Protein AF-A0A9E3UUK6-F1 (afdb_monomer_lite)

pLDDT: mean 83.79, std 15.44, range [33.12, 98.5]

Radius of gyration: 30.97 Å; chains: 1; bounding box: 78×78×58 Å

Sequence (374 aa):
MAYFLLDAEGRAVGPYSREDLVLFRDRGLLDPHALVAEEDHPAGRPLNEVLNLPARPFSNASPPRLPRESGLPESAPSLPSDSHSTRGLIRHLMLPLEDIGRLHWLDNRRILALAVVGLLPLVLLIYLHGSGDLAGSIWGVALYSSLLWALFFYITFSQPEVRLLPCVLAFVGSAVFSIGLVALARMIVPIEWVAIWITAPSLSTRWAGHLVGVAWVEELAKLFMLYFLWPGRPRPQVMMFYGLMCGLGFGIYEGVTYQSSLNLRISFPEGRATADGAGVYYMLNVLRLTSLPFLHAMWTGIAGYFIGFAAHYPARQRALLLVALVVPSLLHATYNTFSSSAVGVMVALLTVLALNVYLAKGRDFETVLAARRP

Secondary structure (DSSP, 8-state):
--EEEE-TT--EEEEE-HHHHHHHHHTT-S-TT-EEEETTEEEEEEHHHHHHSPPPPPP--PPP-----S---S-PPPPPGGGGSHHHHHHHHH--HHHHHTTGGGT-HHHHHHHHHHHHHHHHHHHHHTT--HHHHHHHHHHHHHHHHHHHHHHHH--TT--HHHHHHHHHHIIIIIHHHHHHHHHHS-THHHHGGGG-SSHHHHHHHHIIIIIHHHHHHHHHHHHTTGGG---HHHHHHHHHHHHHHHHHHHHHHHIIIIIHHHHSGGG---HHHHHHHHHHHHIIIIIHHHHHHHHHHHHHHHHHHHHH-GGGHHHHHHHHHHHHHHHHHHHHHHTTSHHHHHHHHHHHHHHHHHHHHHHHHHHHHHTT--

Foldseek 3Di:
DFKFWQDPVGDTHDRDDLVRLVVCVVVVNDDQQTFMADPVGSPTDRSVVVNPDDDDPDDPPDPPDDPDPPDDDPDDDDDDPCCVDPVSVCCCVVPVVVCVVVVVVVVVPVSVVCCCLPCQLVVLCVVVVVPPDPLSSLLSLLVSLLVVQLVVCCVPQDDPPADPVLLVLLQQVLLPQLVVQLVVCVVPDVLVVLCVQCPPPDLVSNLSSLLPSPQLSNLVSSLVSLVVVLVVLDALSNLLSSLLSNQLNNLSSVLSVCLVPVLLCVLQPVNHDDPSSVVSSVVSSCCRSHPRSNLSSLLSSLLSNLSSVLSVCVVCNVVSNVCSRVVSSSLRSQLSSQVVHVSNVVSSVVSVVVSVVSSVVSVVVVVVVVVPDD

Structure (mmCIF, N/CA/C/O backbone):
data_AF-A0A9E3UUK6-F1
#
_entry.id   AF-A0A9E3UUK6-F1
#
loop_
_atom_site.group_PDB
_atom_site.id
_atom_site.type_symbol
_atom_site.label_atom_id
_atom_site.label_alt_id
_atom_site.label_comp_id
_atom_site.label_asym_id
_atom_site.label_entity_id
_atom_site.label_seq_id
_atom_site.pdbx_PDB_ins_code
_atom_site.Cartn_x
_atom_site.Cartn_y
_atom_site.Cartn_z
_atom_site.occupancy
_atom_site.B_iso_or_equiv
_atom_site.auth_seq_id
_atom_site.auth_comp_id
_atom_site.auth_asym_id
_atom_site.auth_atom_id
_atom_site.pdbx_PDB_model_num
ATOM 1 N N . MET A 1 1 ? -41.341 39.295 1.526 1.00 67.38 1 MET A N 1
ATOM 2 C CA . MET A 1 1 ? -42.448 38.356 1.264 1.00 67.38 1 MET A CA 1
ATOM 3 C C . MET A 1 1 ? -41.874 37.155 0.553 1.00 67.38 1 MET A C 1
ATOM 5 O O . MET A 1 1 ? -41.097 37.359 -0.377 1.00 67.38 1 MET A O 1
ATOM 9 N N . ALA A 1 2 ? -42.197 35.955 1.027 1.00 83.25 2 ALA A N 1
ATOM 10 C CA . ALA A 1 2 ? -41.855 34.716 0.349 1.00 83.25 2 ALA A CA 1
ATOM 11 C C . ALA A 1 2 ? -42.926 34.371 -0.694 1.00 83.25 2 ALA A C 1
ATOM 13 O O . ALA A 1 2 ? -44.125 34.490 -0.431 1.00 83.25 2 ALA A O 1
ATOM 14 N N . TYR A 1 3 ? -42.476 33.939 -1.867 1.00 86.81 3 TYR A N 1
ATOM 15 C CA . TYR A 1 3 ? -43.321 33.453 -2.949 1.00 86.81 3 TYR A CA 1
ATOM 16 C C . TYR A 1 3 ? -43.079 31.961 -3.167 1.00 86.81 3 TYR A C 1
ATOM 18 O O . TYR A 1 3 ? -41.952 31.481 -3.036 1.00 86.81 3 TYR A O 1
ATOM 26 N N . PHE A 1 4 ? -44.121 31.232 -3.545 1.00 90.19 4 PHE A N 1
ATOM 27 C CA . PHE A 1 4 ? -44.052 29.808 -3.848 1.00 90.19 4 PHE A CA 1
ATOM 28 C C . PHE A 1 4 ? -44.624 29.555 -5.237 1.00 90.19 4 PHE A C 1
ATOM 30 O O . PHE A 1 4 ? -45.731 29.989 -5.539 1.00 90.19 4 PHE A O 1
ATOM 37 N N . LEU A 1 5 ? -43.886 28.847 -6.086 1.00 88.69 5 LEU A N 1
ATOM 38 C CA . LEU A 1 5 ? -44.387 28.392 -7.380 1.00 88.69 5 LEU A CA 1
ATOM 39 C C . LEU A 1 5 ? -45.264 27.163 -7.170 1.00 88.69 5 LEU A C 1
ATOM 41 O O . LEU A 1 5 ? -44.861 26.243 -6.465 1.00 88.69 5 LEU A O 1
ATOM 45 N N . LEU A 1 6 ? -46.447 27.141 -7.770 1.00 87.69 6 LEU A N 1
ATOM 46 C CA . LEU A 1 6 ? -47.304 25.965 -7.759 1.00 87.69 6 LEU A CA 1
ATOM 47 C C . LEU A 1 6 ? -46.945 25.086 -8.958 1.00 87.69 6 LEU A C 1
ATOM 49 O O . LEU A 1 6 ? -46.973 25.549 -10.099 1.00 87.69 6 LEU A O 1
ATOM 53 N N . ASP A 1 7 ? -46.585 23.831 -8.697 1.00 83.81 7 ASP A N 1
ATOM 54 C CA . ASP A 1 7 ? -46.387 22.843 -9.758 1.00 83.81 7 ASP A CA 1
ATOM 55 C C . ASP A 1 7 ? -47.723 22.417 -10.402 1.00 83.81 7 ASP A C 1
ATOM 57 O O . ASP A 1 7 ? -48.803 22.870 -10.010 1.00 83.81 7 ASP A O 1
ATOM 61 N N . ALA A 1 8 ? -47.664 21.550 -11.418 1.00 79.00 8 ALA A N 1
ATOM 62 C CA . ALA A 1 8 ? -48.853 21.068 -12.127 1.00 79.00 8 ALA A CA 1
ATOM 63 C C . ALA A 1 8 ? -49.840 20.311 -11.214 1.00 79.00 8 ALA A C 1
ATOM 65 O O . ALA A 1 8 ? -51.028 20.225 -11.524 1.00 79.00 8 ALA A O 1
ATOM 66 N N . GLU A 1 9 ? -49.366 19.801 -10.075 1.00 81.19 9 GLU A N 1
ATOM 67 C CA . GLU A 1 9 ? -50.166 19.134 -9.051 1.00 81.19 9 GLU A CA 1
ATOM 68 C C . GLU A 1 9 ? -50.622 20.091 -7.930 1.00 81.19 9 GLU A C 1
ATOM 70 O O . GLU A 1 9 ? -51.250 19.656 -6.962 1.00 81.19 9 GLU A O 1
ATOM 75 N N . GLY A 1 10 ? -50.337 21.393 -8.051 1.00 76.94 10 GLY A N 1
ATOM 76 C CA . GLY A 1 10 ? -50.723 22.433 -7.099 1.00 76.94 10 GLY A CA 1
ATOM 77 C C . GLY A 1 10 ? -49.857 22.497 -5.838 1.00 76.94 10 GLY A C 1
ATOM 78 O O . GLY A 1 10 ? -50.261 23.115 -4.852 1.00 76.94 10 GLY A O 1
ATOM 79 N N . ARG A 1 11 ? -48.680 21.861 -5.827 1.00 84.00 11 ARG A N 1
ATOM 80 C CA . ARG A 1 11 ? -47.763 21.870 -4.679 1.00 84.00 11 ARG A CA 1
ATOM 81 C C . ARG A 1 11 ? -46.870 23.103 -4.713 1.00 84.00 11 ARG A C 1
ATOM 83 O O . ARG A 1 11 ? -46.310 23.453 -5.746 1.00 84.00 11 ARG A O 1
ATOM 90 N N . ALA A 1 12 ? -46.707 23.727 -3.550 1.00 85.44 12 ALA A N 1
ATOM 91 C CA . ALA A 1 12 ? -45.874 24.906 -3.358 1.00 85.44 12 ALA A CA 1
ATOM 92 C C . ALA A 1 12 ? -44.378 24.547 -3.324 1.00 85.44 12 ALA A C 1
ATOM 94 O O . ALA A 1 12 ? -43.912 23.844 -2.428 1.00 85.44 12 ALA A O 1
ATOM 95 N N . VAL A 1 13 ? -43.624 25.076 -4.283 1.00 84.94 13 VAL A N 1
ATOM 96 C CA . VAL A 1 13 ? -42.168 24.972 -4.400 1.00 84.94 13 VAL A CA 1
ATOM 97 C C . VAL A 1 13 ? -41.570 26.340 -4.074 1.00 84.94 13 VAL A C 1
ATOM 99 O O . VAL A 1 13 ? -41.911 27.338 -4.705 1.00 84.94 13 VAL A O 1
ATOM 102 N N . GLY A 1 14 ? -40.716 26.409 -3.054 1.00 86.44 14 GLY A N 1
ATOM 103 C CA . GLY A 1 14 ? -40.158 27.660 -2.530 1.00 86.44 14 GLY A CA 1
ATOM 104 C C . GLY A 1 14 ? -39.649 27.502 -1.090 1.00 86.44 14 GLY A C 1
ATOM 105 O O . GLY A 1 14 ? -39.522 26.366 -0.622 1.00 86.44 14 GLY A O 1
ATOM 106 N N . PRO A 1 15 ? -39.366 28.604 -0.369 1.00 87.25 15 PRO A N 1
ATOM 107 C CA . PRO A 1 15 ? -39.698 29.994 -0.703 1.00 87.25 15 PRO A CA 1
ATOM 108 C C . PRO A 1 15 ? -38.699 30.669 -1.659 1.00 87.25 15 PRO A C 1
ATOM 110 O O . PRO A 1 15 ? -37.495 30.442 -1.570 1.00 87.25 15 PRO A O 1
ATOM 113 N N . TYR A 1 16 ? -39.199 31.554 -2.519 1.00 87.50 16 TYR A N 1
ATOM 114 C CA . TYR A 1 16 ? -38.419 32.413 -3.415 1.00 87.50 16 TYR A CA 1
ATOM 115 C C . TYR A 1 16 ? -38.641 33.891 -3.094 1.00 87.50 16 TYR A C 1
ATOM 117 O O . TYR A 1 16 ? -39.724 34.287 -2.651 1.00 87.50 16 TYR A O 1
ATOM 125 N N . SER A 1 17 ? -37.627 34.722 -3.337 1.00 87.69 17 SER A N 1
ATOM 126 C CA . SER A 1 17 ? -37.791 36.179 -3.345 1.00 87.69 17 SER A CA 1
ATOM 127 C C . SER A 1 17 ? -38.410 36.657 -4.666 1.00 87.69 17 SER A C 1
ATOM 129 O O . SER A 1 17 ? -38.461 35.919 -5.654 1.00 87.69 17 SER A O 1
ATOM 131 N N . ARG A 1 18 ? -38.885 37.910 -4.713 1.00 83.94 18 ARG A N 1
ATOM 132 C CA . ARG A 1 18 ? -39.395 38.488 -5.968 1.00 83.94 18 ARG A CA 1
ATOM 133 C C . ARG A 1 18 ? -38.271 38.596 -7.000 1.00 83.94 18 ARG A C 1
ATOM 135 O O . ARG A 1 18 ? -38.509 38.385 -8.185 1.00 83.94 18 ARG A O 1
ATOM 142 N N . GLU A 1 19 ? -37.062 38.907 -6.543 1.00 84.06 19 GLU A N 1
ATOM 143 C CA . GLU A 1 19 ? -35.856 39.010 -7.359 1.00 84.06 19 GLU A CA 1
ATOM 144 C C . GLU A 1 19 ? -35.502 37.667 -8.011 1.00 84.06 19 GLU A C 1
ATOM 146 O O . GLU A 1 19 ? -35.214 37.631 -9.208 1.00 84.06 19 GLU A O 1
ATOM 151 N N . ASP A 1 20 ? -35.611 36.561 -7.266 1.00 86.75 20 ASP A N 1
ATOM 152 C CA . ASP A 1 20 ? -35.395 35.210 -7.803 1.00 86.75 20 ASP A CA 1
ATOM 153 C C . ASP A 1 20 ? -36.404 34.883 -8.912 1.00 86.75 20 ASP A C 1
ATOM 155 O O . ASP A 1 20 ? -36.031 34.381 -9.972 1.00 86.75 20 ASP A O 1
ATOM 159 N N . LEU A 1 21 ? -37.681 35.225 -8.709 1.00 87.56 21 LEU A N 1
ATOM 160 C CA . LEU A 1 21 ? -38.736 34.997 -9.700 1.00 87.56 21 LEU A CA 1
ATOM 161 C C . LEU A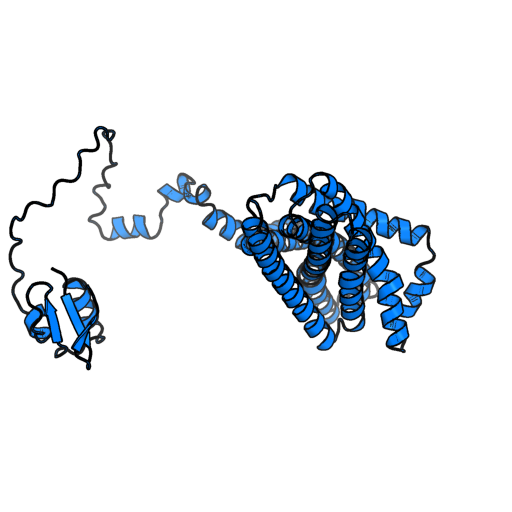 1 21 ? -38.527 35.803 -10.992 1.00 87.56 21 LEU A C 1
ATOM 163 O O . LEU A 1 21 ? -38.750 35.276 -12.085 1.00 87.56 21 LEU A O 1
ATOM 167 N N . VAL A 1 22 ? -38.069 37.058 -10.889 1.00 85.19 22 VAL A N 1
ATOM 168 C CA . VAL A 1 22 ? -37.686 37.870 -12.060 1.00 85.19 22 VAL A CA 1
ATOM 169 C C . VAL A 1 22 ? -36.513 37.221 -12.790 1.00 85.19 22 VAL A C 1
ATOM 171 O O . VAL A 1 22 ? -36.578 37.035 -14.004 1.00 85.19 22 VAL A O 1
ATOM 174 N N . LEU A 1 23 ? -35.476 36.812 -12.055 1.00 83.94 23 LEU A N 1
ATOM 175 C CA . LEU A 1 23 ? -34.291 36.175 -12.625 1.00 83.94 23 LEU A CA 1
ATOM 176 C C . LEU A 1 23 ? -34.634 34.872 -13.361 1.00 83.94 23 LEU A C 1
ATOM 178 O O . LEU A 1 23 ? -34.109 34.620 -14.447 1.00 83.94 23 LEU A O 1
ATOM 182 N N . PHE A 1 24 ? -35.508 34.039 -12.793 1.00 87.81 24 PHE A N 1
ATOM 183 C CA . PHE A 1 24 ? -35.924 32.786 -13.420 1.00 87.81 24 PHE A CA 1
ATOM 184 C C . PHE A 1 24 ? -36.771 33.016 -14.674 1.00 87.81 24 PHE A C 1
ATOM 186 O O . PHE A 1 24 ? -36.545 32.343 -15.683 1.00 87.81 24 PHE A O 1
ATOM 193 N N . ARG A 1 25 ? -37.683 33.997 -14.659 1.00 87.12 25 ARG A N 1
ATOM 194 C CA . ARG A 1 25 ? -38.443 34.401 -15.852 1.00 87.12 25 ARG A CA 1
ATOM 195 C C . ARG A 1 25 ? -37.517 34.909 -16.957 1.00 87.12 25 ARG A C 1
ATOM 197 O O . ARG A 1 25 ? -37.631 34.467 -18.095 1.00 87.12 25 ARG A O 1
ATOM 204 N N . ASP A 1 26 ? -36.587 35.802 -16.629 1.00 84.62 26 ASP A N 1
ATOM 205 C CA . ASP A 1 26 ? -35.695 36.429 -17.614 1.00 84.62 26 ASP A CA 1
ATOM 206 C C . ASP A 1 26 ? -34.725 35.415 -18.246 1.00 84.62 26 ASP A C 1
ATOM 208 O O . ASP A 1 26 ? -34.268 35.598 -19.373 1.00 84.62 26 ASP A O 1
ATOM 212 N N . ARG A 1 27 ? -34.452 34.303 -17.550 1.00 85.94 27 ARG A N 1
ATOM 213 C CA . ARG A 1 27 ? -33.699 33.150 -18.073 1.00 85.94 27 ARG A CA 1
ATOM 214 C C . ARG A 1 27 ? -34.559 32.117 -18.810 1.00 85.94 27 ARG A C 1
ATOM 216 O O . ARG A 1 27 ? -34.026 31.089 -19.219 1.00 85.94 27 ARG A O 1
ATOM 223 N N . GLY A 1 28 ? -35.860 32.364 -18.971 1.00 85.19 28 GLY A N 1
ATOM 224 C CA . GLY A 1 28 ? -36.794 31.454 -19.640 1.00 85.19 28 GLY A CA 1
ATOM 225 C C . GLY A 1 28 ? -37.058 30.153 -18.877 1.00 85.19 28 GLY A C 1
ATOM 226 O O . GLY A 1 28 ? -37.458 29.166 -19.484 1.00 85.19 28 GLY A O 1
ATOM 227 N N . LEU A 1 29 ? -36.800 30.130 -17.564 1.00 84.62 29 LEU A N 1
ATOM 228 C CA . LEU A 1 29 ? -36.958 28.940 -16.719 1.00 84.62 29 LEU A CA 1
ATOM 229 C C . LEU A 1 29 ? -38.375 28.790 -16.153 1.00 84.62 29 LEU A C 1
ATOM 231 O O . LEU A 1 29 ? -38.719 27.716 -15.667 1.00 84.62 29 LEU A O 1
ATOM 235 N N . LEU A 1 30 ? -39.183 29.852 -16.199 1.00 87.00 30 LEU A N 1
ATOM 236 C CA . LEU A 1 30 ? -40.570 29.852 -15.739 1.00 87.00 30 LEU A CA 1
ATOM 237 C C . LEU A 1 30 ? -41.502 30.309 -16.854 1.00 87.00 30 LEU A C 1
ATOM 239 O O . LEU A 1 30 ? -41.224 31.294 -17.540 1.00 87.00 30 LEU A O 1
ATOM 243 N N . ASP A 1 31 ? -42.633 29.617 -16.977 1.00 83.75 31 ASP A N 1
ATOM 244 C CA . ASP A 1 31 ? -43.753 30.062 -17.799 1.00 83.75 31 ASP A CA 1
ATOM 245 C C . ASP A 1 31 ? -44.314 31.377 -17.212 1.00 83.75 31 ASP A C 1
ATOM 247 O O . ASP A 1 31 ? -44.605 31.429 -16.012 1.00 83.75 31 ASP A O 1
ATOM 251 N N . PRO A 1 32 ? -44.487 32.449 -18.009 1.00 80.44 32 PRO A N 1
ATOM 252 C CA . PRO A 1 32 ? -45.138 33.685 -17.568 1.00 80.44 32 PRO A CA 1
ATOM 253 C C . PRO A 1 32 ? -46.533 33.491 -16.948 1.00 80.44 32 PRO A C 1
ATOM 255 O O . PRO A 1 32 ? -46.986 34.356 -16.193 1.00 80.44 32 PRO A O 1
ATOM 258 N N . HIS A 1 33 ? -47.199 32.376 -17.260 1.00 84.44 33 HIS A N 1
ATOM 259 C CA . HIS A 1 33 ? -48.507 31.991 -16.737 1.00 84.44 33 HIS A CA 1
ATOM 260 C C . HIS A 1 33 ? -48.442 31.022 -15.548 1.00 84.44 33 HIS A C 1
ATOM 262 O O . HIS A 1 33 ? -49.491 30.649 -15.023 1.00 84.44 33 HIS A O 1
ATOM 268 N N . ALA A 1 34 ? -47.244 30.630 -15.097 1.00 85.31 34 ALA A N 1
ATOM 269 C CA . ALA A 1 34 ? -47.084 29.790 -13.915 1.00 85.31 34 ALA A CA 1
ATOM 270 C C . ALA A 1 34 ? -47.729 30.452 -12.690 1.00 85.31 34 ALA A C 1
ATOM 272 O O . ALA A 1 34 ? -47.602 31.662 -12.485 1.00 85.31 34 ALA A O 1
ATOM 273 N N . LEU A 1 35 ? -48.425 29.659 -11.876 1.00 89.12 35 LEU A N 1
ATOM 274 C CA . LEU A 1 35 ? -49.103 30.166 -10.691 1.00 89.12 35 LEU A CA 1
ATOM 275 C C . LEU A 1 35 ? -48.110 30.328 -9.539 1.00 89.12 35 LEU A C 1
ATOM 277 O O . LEU A 1 35 ? -47.352 29.419 -9.209 1.00 89.12 35 LEU A O 1
ATOM 281 N N . VAL A 1 36 ? -48.149 31.493 -8.908 1.00 87.38 36 VAL A N 1
ATOM 282 C CA . VAL A 1 36 ? -47.349 31.869 -7.750 1.00 87.38 36 VAL A CA 1
ATOM 283 C C . VAL A 1 36 ? -48.293 32.154 -6.590 1.00 87.38 36 VAL A C 1
ATOM 285 O O . VAL A 1 36 ? -49.201 32.977 -6.705 1.00 87.38 36 VAL A O 1
ATOM 288 N N . ALA A 1 37 ? -48.082 31.476 -5.472 1.00 87.12 37 ALA A N 1
ATOM 289 C CA . ALA A 1 37 ? -48.741 31.745 -4.206 1.00 87.12 37 ALA A CA 1
ATOM 290 C C . ALA A 1 37 ? -47.865 32.663 -3.340 1.00 87.12 37 ALA A C 1
ATOM 292 O O . ALA A 1 37 ? -46.651 32.473 -3.241 1.00 87.12 37 ALA A O 1
ATOM 293 N N . GLU A 1 38 ? -48.486 33.648 -2.698 1.00 84.69 38 GLU A N 1
ATOM 294 C CA . GLU A 1 38 ? -47.847 34.456 -1.658 1.00 84.69 38 GLU A CA 1
ATOM 295 C C . GLU A 1 38 ? -48.088 33.798 -0.297 1.00 84.69 38 GLU A C 1
ATOM 297 O O . GLU A 1 38 ? -49.144 33.206 -0.072 1.00 84.69 38 GLU A O 1
ATOM 302 N N . GLU A 1 39 ? -47.130 33.926 0.622 1.00 76.00 39 GLU A N 1
ATOM 303 C CA . GLU A 1 39 ? -47.221 33.368 1.982 1.00 76.00 39 GLU A CA 1
ATOM 304 C C . GLU A 1 39 ? -48.523 33.765 2.713 1.00 76.00 39 GLU A C 1
ATOM 306 O O . GLU A 1 39 ? -49.134 32.935 3.383 1.00 76.00 39 GLU A O 1
ATOM 311 N N . ASP A 1 40 ? -49.006 34.993 2.491 1.00 70.50 40 ASP A N 1
ATOM 312 C CA . ASP A 1 40 ? -50.240 35.522 3.092 1.00 70.50 40 ASP A CA 1
ATOM 313 C C . ASP A 1 40 ? -51.503 35.283 2.236 1.00 70.50 40 ASP A C 1
ATOM 315 O O . ASP A 1 40 ? -52.621 35.559 2.678 1.00 70.50 40 ASP A O 1
ATOM 319 N N . HIS A 1 41 ? -51.359 34.804 0.995 1.00 69.31 41 HIS A N 1
ATOM 320 C CA . HIS A 1 41 ? -52.470 34.620 0.058 1.00 69.31 41 HIS A CA 1
ATOM 321 C C . HIS A 1 41 ? -52.229 33.387 -0.842 1.00 69.31 41 HIS A C 1
ATOM 323 O O . HIS A 1 41 ? -51.771 33.517 -1.979 1.00 69.31 41 HIS A O 1
ATOM 329 N N . PRO A 1 42 ? -52.576 32.170 -0.374 1.00 69.38 42 PRO A N 1
ATOM 330 C CA . PRO A 1 42 ? -52.221 30.911 -1.042 1.00 69.38 42 PRO A CA 1
ATOM 331 C C . PRO A 1 42 ? -53.007 30.627 -2.334 1.00 69.38 42 PRO A C 1
ATOM 333 O O . PRO A 1 42 ? -52.734 29.649 -3.028 1.00 69.38 42 PRO A O 1
ATOM 336 N N . ALA A 1 43 ? -53.990 31.467 -2.674 1.00 70.38 43 ALA A N 1
ATOM 337 C CA . ALA A 1 43 ? -54.668 31.413 -3.964 1.00 70.38 43 ALA A CA 1
ATOM 338 C C . ALA A 1 43 ? -53.697 31.883 -5.061 1.00 70.38 43 ALA A C 1
ATOM 340 O O . ALA A 1 43 ? -53.448 33.081 -5.191 1.00 70.38 43 ALA A O 1
ATOM 341 N N . GLY A 1 44 ? -53.126 30.928 -5.800 1.00 78.06 44 GLY A N 1
ATOM 342 C CA . GLY A 1 44 ? -52.102 31.180 -6.811 1.00 78.06 44 GLY A CA 1
ATOM 343 C C . GLY A 1 44 ? -52.537 32.204 -7.860 1.00 78.06 44 GLY A C 1
ATOM 344 O O . GLY A 1 44 ? -53.648 32.137 -8.387 1.00 78.06 44 GLY A O 1
ATOM 345 N N . ARG A 1 45 ? -51.647 33.146 -8.169 1.00 85.88 45 ARG A N 1
ATOM 346 C CA . ARG A 1 45 ? -51.815 34.153 -9.222 1.00 85.88 45 ARG A CA 1
ATOM 347 C C . ARG A 1 45 ? -50.777 33.947 -10.319 1.00 85.88 45 ARG A C 1
ATOM 349 O O . ARG A 1 45 ? -49.674 33.509 -10.005 1.00 85.88 45 ARG A O 1
ATOM 356 N N . PRO A 1 46 ? -51.074 34.274 -11.582 1.00 87.19 46 PRO A N 1
ATOM 357 C CA . PRO A 1 46 ? -50.080 34.208 -12.645 1.00 87.19 46 PRO A CA 1
ATOM 358 C C . PRO A 1 46 ? -48.826 35.032 -12.312 1.00 87.19 46 PRO A C 1
ATOM 360 O O . PRO A 1 46 ? -48.912 36.161 -11.822 1.00 87.19 46 PRO A O 1
ATOM 363 N N . LEU A 1 47 ? -47.652 34.471 -12.601 1.00 84.31 47 LEU A N 1
ATOM 364 C CA . LEU A 1 47 ? -46.346 35.071 -12.325 1.00 84.31 47 LEU A CA 1
ATOM 365 C C . LEU A 1 47 ? -46.227 36.490 -12.901 1.00 84.31 47 LEU A C 1
ATOM 367 O O . LEU A 1 47 ? -45.681 37.380 -12.249 1.00 84.31 47 LEU A O 1
ATOM 371 N N . ASN A 1 48 ? -46.755 36.733 -14.103 1.00 84.00 48 ASN A N 1
ATOM 372 C CA . ASN A 1 48 ? -46.727 38.060 -14.719 1.00 84.00 48 ASN A CA 1
ATOM 373 C C . ASN A 1 48 ? -47.503 39.120 -13.912 1.00 84.00 48 ASN A C 1
ATOM 375 O O . ASN A 1 48 ? -47.049 40.259 -13.827 1.00 84.00 48 ASN A O 1
ATOM 379 N N . GLU A 1 49 ? -48.621 38.767 -13.281 1.00 83.56 49 GLU A N 1
ATOM 380 C CA . GLU A 1 49 ? -49.399 39.679 -12.444 1.00 83.56 49 GLU A CA 1
ATOM 381 C C . GLU A 1 49 ? -48.629 40.021 -11.172 1.00 83.56 49 GLU A C 1
ATOM 383 O O . GLU A 1 49 ? -48.487 41.196 -10.839 1.00 83.56 49 GLU A O 1
ATOM 388 N N . VAL A 1 50 ? -48.044 39.015 -10.515 1.00 81.12 50 VAL A N 1
ATOM 389 C CA . VAL A 1 50 ? -47.225 39.204 -9.307 1.00 81.12 50 VAL A CA 1
ATOM 390 C C . VAL A 1 50 ? -46.016 40.097 -9.595 1.00 81.12 50 VAL A C 1
ATOM 392 O O . VAL A 1 50 ? -45.692 41.004 -8.825 1.00 81.12 50 VAL A O 1
ATOM 395 N N . LEU A 1 51 ? -45.365 39.902 -10.743 1.00 81.38 51 LEU A N 1
ATOM 396 C CA . LEU A 1 51 ? -44.208 40.701 -11.136 1.00 81.38 51 LEU A CA 1
ATOM 397 C C . LEU A 1 51 ? -44.567 42.113 -11.616 1.00 81.38 51 LEU A C 1
ATOM 399 O O . LEU A 1 51 ? -43.708 42.989 -11.521 1.00 81.38 51 LEU A O 1
ATOM 403 N N . ASN A 1 52 ? -45.802 42.365 -12.054 1.00 78.38 52 ASN A N 1
ATOM 404 C CA . ASN A 1 52 ? -46.254 43.681 -12.519 1.00 78.38 52 ASN A CA 1
ATOM 405 C C . ASN A 1 52 ? -46.890 44.548 -11.418 1.00 78.38 52 ASN A C 1
ATOM 407 O O . ASN A 1 52 ? -47.131 45.735 -11.642 1.00 78.38 52 ASN A O 1
ATOM 411 N N . LEU A 1 53 ? -47.139 44.006 -10.221 1.00 70.69 53 LEU A N 1
ATOM 412 C CA . LEU A 1 53 ? -47.654 44.797 -9.103 1.00 70.69 53 LEU A CA 1
ATOM 413 C C . LEU A 1 53 ? -46.589 45.786 -8.580 1.00 70.69 53 LEU A C 1
ATOM 415 O O . LEU A 1 53 ? -45.423 45.410 -8.400 1.00 70.69 53 LEU A O 1
ATOM 419 N N . PRO A 1 54 ? -46.946 47.053 -8.298 1.00 61.19 54 PRO A N 1
ATOM 420 C CA . PRO A 1 54 ? -46.020 47.992 -7.674 1.00 61.19 54 PRO A CA 1
ATOM 421 C C . PRO A 1 54 ? -45.573 47.435 -6.318 1.00 61.19 54 PRO A C 1
ATOM 423 O O . PRO A 1 54 ? -46.393 46.936 -5.545 1.00 61.19 54 PRO A O 1
ATOM 426 N N . ALA A 1 55 ? -44.266 47.488 -6.040 1.00 54.78 55 ALA A N 1
ATOM 427 C CA . ALA A 1 55 ? -43.727 47.040 -4.759 1.00 54.78 55 ALA A CA 1
ATOM 428 C C . ALA A 1 55 ? -44.447 47.791 -3.631 1.00 54.78 55 ALA A C 1
ATOM 430 O O . ALA A 1 55 ? -44.381 49.020 -3.561 1.00 54.78 55 ALA A O 1
ATOM 431 N N . ARG A 1 56 ? -45.182 47.070 -2.777 1.00 51.59 56 ARG A N 1
ATOM 432 C CA . ARG A 1 56 ? -45.830 47.699 -1.625 1.00 51.59 56 ARG A CA 1
ATOM 433 C C . ARG A 1 56 ? -44.737 48.256 -0.706 1.00 51.59 56 ARG A C 1
ATOM 435 O O . ARG A 1 56 ? -43.776 47.534 -0.430 1.00 51.59 56 ARG A O 1
ATOM 442 N N . PRO A 1 57 ? -44.855 49.507 -0.227 1.00 41.44 57 PRO A N 1
ATOM 443 C CA . PRO A 1 57 ? -43.938 50.022 0.777 1.00 41.44 57 PRO A CA 1
ATOM 444 C C . PRO A 1 57 ? -44.015 49.121 2.013 1.00 41.44 57 PRO A C 1
ATOM 446 O O . PRO A 1 57 ? -45.106 48.748 2.450 1.00 41.44 57 PRO A O 1
ATOM 449 N N . PHE A 1 58 ? -42.852 48.732 2.533 1.00 39.53 58 PHE A N 1
ATOM 450 C CA . PHE A 1 58 ? -42.734 47.888 3.716 1.00 39.53 58 PHE A CA 1
ATOM 451 C C . PHE A 1 58 ? -43.582 48.458 4.863 1.00 39.53 58 PHE A C 1
ATOM 453 O O . PHE A 1 58 ? -43.382 49.591 5.299 1.00 39.53 58 PHE A O 1
ATOM 460 N N . SER A 1 59 ? -44.534 47.663 5.354 1.00 39.94 59 SER A N 1
ATOM 461 C CA . SER A 1 59 ? -45.185 47.911 6.638 1.00 39.94 59 SER A CA 1
ATOM 462 C C . SER A 1 59 ? -44.123 47.815 7.733 1.00 39.94 59 SER A C 1
ATOM 464 O O . SER A 1 59 ? -43.394 46.824 7.799 1.00 39.94 59 SER A O 1
ATOM 466 N N . ASN A 1 60 ? -44.037 48.844 8.579 1.00 40.22 60 ASN A N 1
ATOM 467 C CA . ASN A 1 60 ? -43.161 48.933 9.750 1.00 40.22 60 ASN A CA 1
ATOM 468 C C . ASN A 1 60 ? -43.587 47.943 10.855 1.00 40.22 60 ASN A C 1
ATOM 470 O O . ASN A 1 60 ? -43.873 48.336 11.987 1.00 40.22 60 ASN A O 1
ATOM 474 N N . ALA A 1 61 ? -43.629 46.648 10.552 1.00 39.47 61 ALA A N 1
ATOM 475 C CA . ALA A 1 61 ? -43.628 45.619 11.576 1.00 39.47 61 ALA A CA 1
ATOM 476 C C . ALA A 1 61 ? -42.209 45.556 12.153 1.00 39.47 61 ALA A C 1
ATOM 478 O O . ALA A 1 61 ? -41.258 45.160 11.481 1.00 39.47 61 ALA A O 1
ATOM 479 N N . SER A 1 62 ? -42.057 46.022 13.393 1.00 38.66 62 SER A N 1
ATOM 480 C CA . SER A 1 62 ? -40.790 45.917 14.115 1.00 38.66 62 SER A CA 1
ATOM 481 C C . SER A 1 62 ? -40.382 44.439 14.207 1.00 38.66 62 SER A C 1
ATOM 483 O O . SER A 1 62 ? -41.231 43.616 14.559 1.00 38.66 62 SER A O 1
ATOM 485 N N . PRO A 1 63 ? -39.120 44.073 13.919 1.00 38.44 63 PRO A N 1
ATOM 486 C CA . PRO A 1 63 ? -38.673 42.694 14.054 1.00 38.44 63 PRO A CA 1
ATOM 487 C C . PRO A 1 63 ? -38.780 42.236 15.520 1.00 38.44 63 PRO A C 1
ATOM 489 O O . PRO A 1 63 ? -38.654 43.062 16.435 1.00 38.44 63 PRO A O 1
ATOM 492 N N . PRO A 1 64 ? -39.001 40.933 15.776 1.00 38.72 64 PRO A N 1
ATOM 493 C CA . PRO A 1 64 ? -38.977 40.396 17.130 1.00 38.72 64 PRO A CA 1
ATOM 494 C C . PRO A 1 64 ? -37.635 40.742 17.788 1.00 38.72 64 PRO A C 1
ATOM 496 O O . PRO A 1 64 ? -36.568 40.495 17.224 1.00 38.72 64 PRO A O 1
ATOM 499 N N . ARG A 1 65 ? -37.684 41.361 18.975 1.00 35.44 65 ARG A N 1
ATOM 500 C CA . ARG A 1 65 ? -36.482 41.702 19.746 1.00 35.44 65 ARG A CA 1
ATOM 501 C C . ARG A 1 65 ? -35.750 40.413 20.111 1.00 35.44 65 ARG A C 1
ATOM 503 O O . ARG A 1 65 ? -36.244 39.636 20.924 1.00 35.44 65 ARG A O 1
ATOM 510 N N . LEU A 1 66 ? -34.567 40.218 19.536 1.00 37.28 66 LEU A N 1
ATOM 511 C CA . LEU A 1 66 ? -33.619 39.209 19.998 1.00 37.28 66 LEU A CA 1
ATOM 512 C C . LEU A 1 66 ? -33.215 39.507 21.456 1.00 37.28 66 LEU A C 1
ATOM 514 O O . LEU A 1 66 ? -33.159 40.684 21.842 1.00 37.28 66 LEU A O 1
ATOM 518 N N . PRO A 1 67 ? -32.930 38.480 22.278 1.00 34.84 67 PRO A N 1
ATOM 519 C CA . PRO A 1 67 ? -32.362 38.679 23.604 1.00 34.84 67 PRO A CA 1
ATOM 520 C C . PRO A 1 67 ? -31.085 39.514 23.493 1.00 34.84 67 PRO A C 1
ATOM 522 O O . PRO A 1 67 ? -30.221 39.239 22.665 1.00 34.84 67 PRO A O 1
ATOM 525 N N . ARG A 1 68 ? -30.987 40.563 24.312 1.00 33.12 68 ARG A N 1
ATOM 526 C CA . ARG A 1 68 ? -29.805 41.424 24.411 1.00 33.12 68 ARG A CA 1
ATOM 527 C C . ARG A 1 68 ? -28.611 40.562 24.840 1.00 33.12 68 ARG A C 1
ATOM 529 O O . ARG A 1 68 ? -28.490 40.245 26.019 1.00 33.12 68 ARG A O 1
ATOM 536 N N . GLU A 1 69 ? -27.728 40.210 23.910 1.00 36.38 69 GLU A N 1
ATOM 537 C CA . GLU A 1 69 ? -26.365 39.820 24.265 1.00 36.38 69 GLU A CA 1
ATOM 538 C C . GLU A 1 69 ? -25.656 41.068 24.796 1.00 36.38 69 GLU A C 1
ATOM 540 O O . GLU A 1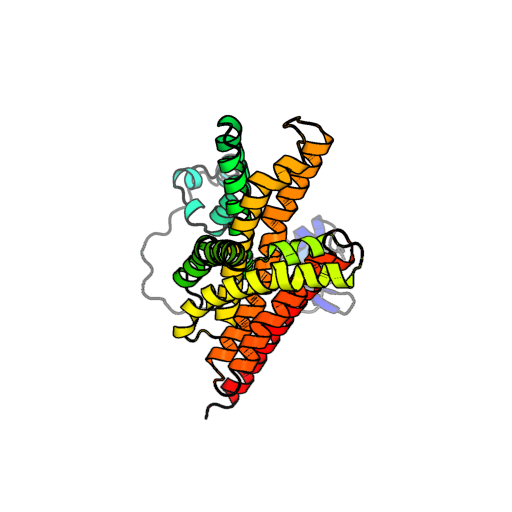 69 ? -25.352 42.021 24.077 1.00 36.38 69 GLU A O 1
ATOM 545 N N . SER A 1 70 ? -25.474 41.109 26.112 1.00 42.38 70 SER A N 1
ATOM 546 C CA . SER A 1 70 ? -24.623 42.084 26.774 1.00 42.38 70 SER A CA 1
ATOM 547 C C . SER A 1 70 ? -23.166 41.783 26.426 1.00 42.38 70 SER A C 1
ATOM 549 O O . SER A 1 70 ? -22.571 40.879 27.007 1.00 42.38 70 SER A O 1
ATOM 551 N N . GLY A 1 71 ? -22.608 42.567 25.505 1.00 48.72 71 GLY A N 1
ATOM 552 C CA . GLY A 1 71 ? -21.170 42.633 25.248 1.00 48.72 71 GLY A CA 1
ATOM 553 C C . GLY A 1 71 ? -20.784 42.221 23.833 1.00 48.72 71 GLY A C 1
ATOM 554 O O . GLY A 1 71 ? -20.375 41.089 23.610 1.00 48.72 71 GLY A O 1
ATOM 555 N N . LEU A 1 72 ? -20.832 43.169 22.895 1.00 34.94 72 LEU A N 1
ATOM 556 C CA . LEU A 1 72 ? -20.040 43.095 21.668 1.00 34.94 72 LEU A CA 1
ATOM 557 C C . LEU A 1 72 ? -19.017 44.240 21.677 1.00 34.94 72 LEU A C 1
ATOM 559 O O . LEU A 1 72 ? -19.388 45.369 22.011 1.00 34.94 72 LEU A O 1
ATOM 563 N N . PRO A 1 73 ? -17.742 43.966 21.351 1.00 41.31 73 PRO A N 1
ATOM 564 C CA . PRO A 1 73 ? -16.708 44.982 21.270 1.00 41.31 73 PRO A CA 1
ATOM 565 C C . PRO A 1 73 ? -16.957 45.906 20.073 1.00 41.31 73 PRO A C 1
ATOM 567 O O . PRO A 1 73 ? -17.300 45.485 18.969 1.00 41.31 73 PRO A O 1
ATOM 570 N N . GLU A 1 74 ? -16.775 47.192 20.327 1.00 46.16 74 GLU A N 1
ATOM 571 C CA . GLU A 1 74 ? -16.869 48.293 19.383 1.00 46.16 74 GLU A CA 1
ATOM 572 C C . GLU A 1 74 ? -15.720 48.205 18.361 1.00 46.16 74 GLU A C 1
ATOM 574 O O . GLU A 1 74 ? -14.607 48.641 18.635 1.00 46.16 74 GLU A O 1
ATOM 579 N N . SER A 1 75 ? -15.945 47.542 17.219 1.00 44.16 75 SER A N 1
ATOM 580 C CA . SER A 1 75 ? -15.242 47.761 15.933 1.00 44.16 75 SER A CA 1
ATOM 581 C C . SER A 1 75 ? -15.608 46.687 14.899 1.00 44.16 75 SER A C 1
ATOM 583 O O . SER A 1 75 ? -14.924 45.679 14.737 1.00 44.16 75 SER A O 1
ATOM 585 N N . ALA A 1 76 ? -16.671 46.923 14.129 1.00 39.12 76 ALA A N 1
ATOM 586 C CA . ALA A 1 76 ? -16.783 46.303 12.811 1.00 39.12 76 ALA A CA 1
ATOM 587 C C . ALA A 1 76 ? -15.956 47.150 11.822 1.00 39.12 76 ALA A C 1
ATOM 589 O O . ALA A 1 76 ? -16.130 48.372 11.807 1.00 39.12 76 ALA A O 1
ATOM 590 N N . PRO A 1 77 ? -15.050 46.567 11.017 1.00 43.28 77 PRO A N 1
ATOM 591 C CA . PRO A 1 77 ? -14.286 47.336 10.043 1.00 43.28 77 PRO A CA 1
ATOM 592 C C . PRO A 1 77 ? -15.227 47.866 8.954 1.00 43.28 77 PRO A C 1
ATOM 594 O O . PRO A 1 77 ? -15.983 47.113 8.339 1.00 43.28 77 PRO A O 1
ATOM 597 N N . SER A 1 78 ? -15.193 49.178 8.734 1.00 50.50 78 SER A N 1
ATOM 598 C CA . SER A 1 78 ? -15.910 49.847 7.653 1.00 50.50 78 SER A CA 1
ATOM 599 C C . SER A 1 78 ? -15.379 49.381 6.295 1.00 50.50 78 SER A C 1
ATOM 601 O O . SER A 1 78 ? -14.172 49.364 6.055 1.00 50.50 78 SER A O 1
ATOM 603 N N . LEU A 1 79 ? -16.285 49.004 5.387 1.00 47.81 79 LEU A N 1
ATOM 604 C CA . LEU A 1 79 ? -15.929 48.725 3.995 1.00 47.81 79 LEU A CA 1
ATOM 605 C C . LEU A 1 79 ? -15.349 50.000 3.345 1.00 47.81 79 LEU A C 1
ATOM 607 O O . LEU A 1 79 ? -15.904 51.082 3.554 1.00 47.81 79 LEU A O 1
ATOM 611 N N . PRO A 1 80 ? -14.263 49.909 2.553 1.00 52.88 80 PRO A N 1
ATOM 612 C CA . PRO A 1 80 ? -13.662 51.074 1.908 1.00 52.88 80 PRO A CA 1
ATOM 613 C C . PRO A 1 80 ? -14.638 51.771 0.945 1.00 52.88 80 PRO A C 1
ATOM 615 O O . PRO A 1 80 ? -15.393 51.118 0.216 1.00 52.88 80 PRO A O 1
ATOM 618 N N . SER A 1 81 ? -14.575 53.107 0.895 1.00 54.94 81 SER A N 1
ATOM 619 C CA . SER A 1 81 ? -15.456 53.989 0.105 1.00 54.94 81 SER A CA 1
ATOM 620 C C . SER A 1 81 ? -15.387 53.794 -1.419 1.00 54.94 81 SER A C 1
ATOM 622 O O . SER A 1 81 ? -16.222 54.331 -2.142 1.00 54.94 81 SER A O 1
ATOM 624 N N . ASP A 1 82 ? -14.425 53.011 -1.915 1.00 50.47 82 ASP A N 1
ATOM 625 C CA . ASP A 1 82 ? -14.203 52.737 -3.344 1.00 50.47 82 ASP A CA 1
ATOM 626 C C . ASP A 1 82 ? -15.034 51.564 -3.899 1.00 50.47 82 ASP A C 1
ATOM 628 O O . ASP A 1 82 ? -14.993 51.269 -5.098 1.00 50.47 82 ASP A O 1
ATOM 632 N N . SER A 1 83 ? -15.829 50.901 -3.055 1.00 50.56 83 SER A N 1
ATOM 633 C CA . SER A 1 83 ? -16.686 49.766 -3.437 1.00 50.56 83 SER A CA 1
ATOM 634 C C . SER A 1 83 ? -17.857 50.131 -4.367 1.00 50.56 83 SER A C 1
ATOM 636 O O . SER A 1 83 ? -18.456 49.244 -4.972 1.00 50.56 83 SER A O 1
ATOM 638 N N . HIS A 1 84 ? -18.147 51.424 -4.556 1.00 53.59 84 HIS A N 1
ATOM 639 C CA . HIS A 1 84 ? -19.174 51.908 -5.489 1.00 53.59 84 HIS A CA 1
ATOM 640 C C . HIS A 1 84 ? -18.701 52.010 -6.951 1.00 53.59 84 HIS A C 1
ATOM 642 O O . HIS A 1 84 ? -19.513 52.221 -7.850 1.00 53.59 84 HIS A O 1
ATOM 648 N N . SER A 1 85 ? -17.401 51.848 -7.215 1.00 59.19 85 SER A N 1
ATOM 649 C CA . SER A 1 85 ? -16.842 51.817 -8.568 1.00 59.19 85 SER A CA 1
ATOM 650 C C . SER A 1 85 ? -16.708 50.373 -9.040 1.00 59.19 85 SER A C 1
ATOM 652 O O . SER A 1 85 ? -16.023 49.572 -8.406 1.00 59.19 85 SER A O 1
ATOM 654 N N . THR A 1 86 ? -17.282 50.028 -10.195 1.00 60.69 86 THR A N 1
ATOM 655 C CA . THR A 1 86 ? -17.136 48.702 -10.828 1.00 60.69 86 THR A CA 1
ATOM 656 C C . THR A 1 86 ? -15.670 48.294 -10.990 1.00 60.69 86 THR A C 1
ATOM 658 O O . THR A 1 86 ? -15.349 47.116 -10.872 1.00 60.69 86 THR A O 1
ATOM 661 N N . ARG A 1 87 ? -14.750 49.252 -11.184 1.00 61.41 87 ARG A N 1
ATOM 662 C CA . ARG A 1 87 ? -13.298 48.990 -11.198 1.00 61.41 87 ARG A CA 1
ATOM 663 C C . ARG A 1 87 ? -12.726 48.667 -9.815 1.00 61.41 87 ARG A C 1
ATOM 665 O O . ARG A 1 87 ? -11.854 47.808 -9.727 1.00 61.41 87 ARG A O 1
ATOM 672 N N . GLY A 1 88 ? -13.201 49.330 -8.760 1.00 61.69 88 GLY A N 1
ATOM 673 C CA . GLY A 1 88 ? -12.825 49.026 -7.373 1.00 61.69 88 GLY A CA 1
ATOM 674 C C . GLY A 1 88 ? -13.309 47.638 -6.957 1.00 61.69 88 GLY A C 1
ATOM 675 O O . GLY A 1 88 ? -12.545 46.848 -6.408 1.00 61.69 88 GLY A O 1
ATOM 676 N N . LEU A 1 89 ? -14.537 47.299 -7.354 1.00 62.69 89 LEU A N 1
ATOM 677 C CA . LEU A 1 89 ? -15.139 45.987 -7.146 1.00 62.69 89 LEU A CA 1
ATOM 678 C C . LEU A 1 89 ? -14.384 44.881 -7.907 1.00 62.69 89 LEU A C 1
ATOM 680 O O . LEU A 1 89 ? -14.030 43.872 -7.310 1.00 62.69 89 LEU A O 1
ATOM 684 N N . ILE A 1 90 ? -14.057 45.087 -9.191 1.00 67.06 90 ILE A N 1
ATOM 685 C CA . ILE A 1 90 ? -13.259 44.138 -9.993 1.00 67.06 90 ILE A CA 1
ATOM 686 C C . ILE A 1 90 ? -11.871 43.930 -9.386 1.00 67.06 90 ILE A C 1
ATOM 688 O O . ILE A 1 90 ? -11.406 42.798 -9.304 1.00 67.06 90 ILE A O 1
ATOM 692 N N . ARG A 1 91 ? -11.204 44.998 -8.933 1.00 63.12 91 ARG A N 1
ATOM 693 C CA . ARG A 1 91 ? -9.883 44.882 -8.307 1.00 63.12 91 ARG A CA 1
ATOM 694 C C . ARG A 1 91 ? -9.952 44.080 -7.008 1.00 63.12 91 ARG A C 1
ATOM 696 O O . ARG A 1 91 ? -9.092 43.239 -6.797 1.00 63.12 91 ARG A O 1
ATOM 703 N N . HIS A 1 92 ? -10.979 44.299 -6.189 1.00 62.41 92 HIS A N 1
ATOM 704 C CA . HIS A 1 92 ? -11.158 43.586 -4.925 1.00 62.41 92 HIS A CA 1
ATOM 705 C C . HIS A 1 92 ? -11.600 42.121 -5.117 1.00 62.41 92 HIS A C 1
ATOM 707 O O . HIS A 1 92 ? -11.102 41.243 -4.423 1.00 62.41 92 HIS A O 1
ATOM 713 N N . LEU A 1 93 ? -12.473 41.833 -6.093 1.00 63.78 93 LEU A N 1
ATOM 714 C CA . LEU A 1 93 ? -12.964 40.475 -6.370 1.00 63.78 93 LEU A CA 1
ATOM 715 C C . LEU A 1 93 ? -12.017 39.619 -7.218 1.00 63.78 93 LEU A C 1
ATOM 717 O O . LEU A 1 93 ? -11.942 38.414 -6.998 1.00 63.78 93 LEU A O 1
ATOM 721 N N . MET A 1 94 ? -11.332 40.192 -8.211 1.00 67.44 94 MET A N 1
ATOM 722 C CA . MET A 1 94 ? -10.493 39.409 -9.130 1.00 67.44 94 MET A CA 1
ATOM 723 C C . MET A 1 94 ? -9.047 39.270 -8.654 1.00 67.44 94 MET A C 1
ATOM 725 O O . MET A 1 94 ? -8.381 38.303 -9.015 1.00 67.44 94 MET A O 1
ATOM 729 N N . LEU A 1 95 ? -8.543 40.225 -7.869 1.00 64.81 95 LEU A N 1
ATOM 730 C CA . LEU A 1 95 ? -7.158 40.246 -7.405 1.00 64.81 95 LEU A CA 1
ATOM 731 C C . LEU A 1 95 ? -7.118 40.675 -5.932 1.00 64.81 95 LEU A C 1
ATOM 733 O O . LEU A 1 95 ? -6.850 41.846 -5.648 1.00 64.81 95 LEU A O 1
ATOM 737 N N . PRO A 1 96 ? -7.341 39.748 -4.982 1.00 65.12 96 PRO A N 1
ATOM 738 C CA . PRO A 1 96 ? -7.288 40.038 -3.553 1.00 65.12 96 PRO A CA 1
ATOM 739 C C . PRO A 1 96 ? -5.824 40.197 -3.098 1.00 65.12 96 PRO A C 1
ATOM 741 O O . PRO A 1 96 ? -5.278 39.400 -2.340 1.00 65.12 96 PRO A O 1
ATOM 744 N N . LEU A 1 97 ? -5.147 41.230 -3.612 1.00 67.75 97 LEU A N 1
ATOM 745 C CA . LEU A 1 97 ? -3.727 41.517 -3.382 1.00 67.75 97 LEU A CA 1
ATOM 746 C C . LEU A 1 97 ? -3.435 41.768 -1.899 1.00 67.75 97 LEU A C 1
ATOM 748 O O . LEU A 1 97 ? -2.344 41.455 -1.428 1.00 67.75 97 LEU A O 1
ATOM 752 N N . GLU A 1 98 ? -4.415 42.297 -1.165 1.00 68.62 98 GLU A N 1
ATOM 753 C CA . GLU A 1 98 ? -4.318 42.524 0.277 1.00 68.62 98 GLU A CA 1
ATOM 754 C C . GLU A 1 98 ? -4.325 41.206 1.061 1.00 68.62 98 GLU A C 1
ATOM 756 O O . GLU A 1 98 ? -3.501 41.035 1.958 1.00 68.62 98 GLU A O 1
ATOM 761 N N . ASP A 1 99 ? -5.166 40.240 0.679 1.00 64.06 99 ASP A N 1
ATOM 762 C CA . ASP A 1 99 ? -5.206 38.914 1.313 1.00 64.06 99 ASP A CA 1
ATOM 763 C C . ASP A 1 99 ? -3.992 38.052 0.941 1.00 64.06 99 ASP A C 1
ATOM 765 O O . ASP A 1 99 ? -3.487 37.290 1.770 1.00 64.06 99 ASP A O 1
ATOM 769 N N . ILE A 1 100 ? -3.483 38.194 -0.289 1.00 67.12 100 ILE A N 1
ATOM 770 C CA . ILE A 1 100 ? -2.247 37.535 -0.737 1.00 67.12 100 ILE A CA 1
ATOM 771 C C . ILE A 1 100 ? -1.043 38.099 0.027 1.00 67.12 100 ILE A C 1
ATOM 773 O O . ILE A 1 100 ? -0.237 37.327 0.547 1.00 67.12 100 ILE A O 1
ATOM 777 N N . GLY A 1 101 ? -0.936 39.429 0.132 1.00 70.62 101 GLY A N 1
ATOM 778 C CA . GLY A 1 101 ? 0.166 40.106 0.821 1.00 70.62 101 GLY A CA 1
ATOM 779 C C . GLY A 1 101 ? 0.182 39.867 2.332 1.00 70.62 101 GLY A C 1
ATOM 780 O O . GLY A 1 101 ? 1.255 39.801 2.927 1.00 70.62 101 GLY A O 1
ATOM 781 N N . ARG A 1 102 ? -0.991 39.682 2.950 1.00 75.25 102 ARG A N 1
ATOM 782 C CA . ARG A 1 102 ? -1.125 39.337 4.376 1.00 75.25 102 ARG A CA 1
ATOM 783 C C . ARG A 1 102 ? -1.036 37.838 4.663 1.00 75.25 102 ARG A C 1
ATOM 785 O O . ARG A 1 102 ? -1.110 37.449 5.822 1.00 75.25 102 ARG A O 1
ATOM 792 N N . LEU A 1 103 ? -0.867 37.006 3.630 1.00 75.06 103 LEU A N 1
ATOM 793 C CA . LEU A 1 103 ? -0.772 35.547 3.734 1.00 75.06 103 LEU A CA 1
ATOM 794 C C . LEU A 1 103 ? -1.975 34.874 4.428 1.00 75.06 103 LEU A C 1
ATOM 796 O O . LEU A 1 103 ? -1.866 33.725 4.846 1.00 75.06 103 LEU A O 1
ATOM 800 N N . HIS A 1 104 ? -3.144 35.525 4.486 1.00 71.81 104 HIS A N 1
ATOM 801 C CA . HIS A 1 104 ? -4.357 34.970 5.117 1.00 71.81 104 HIS A CA 1
ATOM 802 C C . HIS A 1 104 ? -4.809 33.641 4.481 1.00 71.81 104 HIS A C 1
ATOM 804 O O . HIS A 1 104 ? -5.500 32.829 5.091 1.00 71.81 104 HIS A O 1
ATOM 810 N N . TRP A 1 105 ? -4.403 33.379 3.238 1.00 66.50 105 TRP A N 1
ATOM 811 C CA . TRP A 1 105 ? -4.659 32.110 2.557 1.00 66.50 105 TRP A CA 1
ATOM 812 C C . TRP A 1 105 ? -3.930 30.913 3.197 1.00 66.50 105 TRP A C 1
ATOM 814 O O . TRP A 1 105 ? -4.404 29.785 3.048 1.00 66.50 105 TRP A O 1
ATOM 824 N N . LEU A 1 106 ? -2.829 31.131 3.931 1.00 70.12 106 LEU A N 1
ATOM 825 C CA . LEU A 1 106 ? -2.132 30.080 4.686 1.00 70.12 106 LEU A CA 1
ATOM 826 C C . LEU A 1 106 ? -2.973 29.557 5.857 1.00 70.12 106 LEU A C 1
ATOM 828 O O . LEU A 1 106 ? -2.862 28.381 6.209 1.00 70.12 106 LEU A O 1
ATOM 832 N N . ASP A 1 107 ? -3.858 30.388 6.413 1.00 75.50 107 ASP A N 1
ATOM 833 C CA . ASP A 1 107 ? -4.770 29.986 7.490 1.00 75.50 107 ASP A CA 1
ATOM 834 C C . ASP A 1 107 ? -5.851 29.022 6.980 1.00 75.50 107 ASP A C 1
ATOM 836 O O . ASP A 1 107 ? -6.404 28.202 7.725 1.00 75.50 107 ASP A O 1
ATOM 840 N N . ASN A 1 108 ? -6.121 29.052 5.672 1.00 77.38 108 ASN A N 1
ATOM 841 C CA . ASN A 1 108 ? -7.057 28.146 5.041 1.00 77.38 108 ASN A CA 1
ATOM 842 C C . ASN A 1 108 ? -6.393 26.799 4.727 1.00 77.38 108 ASN A C 1
ATOM 844 O O . ASN A 1 108 ? -5.888 26.546 3.630 1.00 77.38 108 ASN A O 1
ATOM 848 N N . ARG A 1 109 ? -6.494 25.876 5.690 1.00 74.44 109 ARG A N 1
ATOM 849 C CA . ARG A 1 109 ? -5.977 24.498 5.592 1.00 74.44 109 ARG A CA 1
ATOM 850 C C . ARG A 1 109 ? -6.400 23.759 4.318 1.00 74.44 109 ARG A C 1
ATOM 852 O O . ARG A 1 109 ? -5.669 22.886 3.864 1.00 74.44 109 ARG A O 1
ATOM 859 N N . ARG A 1 110 ? -7.561 24.086 3.733 1.00 76.06 110 ARG A N 1
ATOM 860 C CA . ARG A 1 110 ? -8.042 23.460 2.488 1.00 76.06 110 ARG A CA 1
ATOM 861 C C . ARG A 1 110 ? -7.273 23.963 1.271 1.00 76.06 110 ARG A C 1
ATOM 863 O O . ARG A 1 110 ? -6.894 23.156 0.431 1.00 76.06 110 ARG A O 1
ATOM 870 N N . ILE A 1 111 ? -7.018 25.269 1.200 1.00 76.62 111 ILE A N 1
ATOM 871 C CA . ILE A 1 111 ? -6.219 25.882 0.130 1.00 76.62 111 ILE A CA 1
ATOM 872 C C . ILE A 1 111 ? -4.772 25.409 0.236 1.00 76.62 111 ILE A C 1
ATOM 874 O O . ILE A 1 111 ? -4.186 25.029 -0.771 1.00 76.62 111 ILE A O 1
ATOM 878 N N . LEU A 1 112 ? -4.226 25.339 1.453 1.00 75.31 112 LEU A N 1
ATOM 879 C CA . LEU A 1 112 ? -2.888 24.801 1.677 1.00 75.31 112 LEU A CA 1
ATOM 880 C C . LEU A 1 112 ? -2.794 23.324 1.268 1.00 75.31 112 LEU A C 1
ATOM 882 O O . LEU A 1 112 ? -1.853 22.946 0.580 1.00 75.31 112 LEU A O 1
ATOM 886 N N . ALA A 1 113 ? -3.780 22.495 1.624 1.00 74.81 113 ALA A N 1
ATOM 887 C CA . ALA A 1 113 ? -3.825 21.100 1.188 1.00 74.81 113 ALA A CA 1
ATOM 888 C C . ALA A 1 113 ? -3.919 20.983 -0.340 1.00 74.81 113 ALA A C 1
ATOM 890 O O . ALA A 1 113 ? -3.188 20.195 -0.929 1.00 74.81 113 ALA A O 1
ATOM 891 N N . LEU A 1 114 ? -4.759 21.794 -0.992 1.00 79.44 114 LEU A N 1
ATOM 892 C CA . LEU A 1 114 ? -4.873 21.830 -2.451 1.00 79.44 114 LEU A CA 1
ATOM 893 C C . LEU A 1 114 ? -3.553 22.258 -3.109 1.00 79.44 114 LEU A C 1
ATOM 895 O O . LEU A 1 114 ? -3.125 21.639 -4.078 1.00 79.44 114 LEU A O 1
ATOM 899 N N . ALA A 1 115 ? -2.890 23.278 -2.562 1.00 79.31 115 ALA A N 1
ATOM 900 C CA . ALA A 1 115 ? -1.600 23.759 -3.037 1.00 79.31 115 ALA A CA 1
ATOM 901 C C . ALA A 1 115 ? -0.509 22.697 -2.858 1.00 79.31 115 ALA A C 1
ATOM 903 O O . ALA A 1 115 ? 0.238 22.432 -3.792 1.00 79.31 115 ALA A O 1
ATOM 904 N N . VAL A 1 116 ? -0.442 22.027 -1.706 1.00 77.62 116 VAL A N 1
ATOM 905 C CA . VAL A 1 116 ? 0.514 20.935 -1.474 1.00 77.62 116 VAL A CA 1
ATOM 906 C C . VAL A 1 116 ? 0.233 19.767 -2.419 1.00 77.62 116 VAL A C 1
ATOM 908 O O . VAL A 1 116 ? 1.142 19.291 -3.085 1.00 77.62 116 VAL A O 1
ATOM 911 N N . VAL A 1 117 ? -1.016 19.325 -2.547 1.00 82.25 117 VAL A N 1
ATOM 912 C CA . VAL A 1 117 ? -1.375 18.201 -3.427 1.00 82.25 117 VAL A CA 1
ATOM 913 C C . VAL A 1 117 ? -1.116 18.533 -4.900 1.00 82.25 117 VAL A C 1
ATOM 915 O O . VAL A 1 117 ? -0.571 17.700 -5.620 1.00 82.25 117 VAL A O 1
ATOM 918 N N . GLY A 1 118 ? -1.487 19.731 -5.351 1.00 80.44 118 GLY A N 1
ATOM 919 C CA . GLY A 1 118 ? -1.420 20.126 -6.759 1.00 80.44 118 GLY A CA 1
ATOM 920 C C . GLY A 1 118 ? -0.063 20.670 -7.213 1.00 80.44 118 GLY A C 1
ATOM 921 O O . GLY A 1 118 ? 0.326 20.437 -8.354 1.00 80.44 118 GLY A O 1
ATOM 922 N N . LEU A 1 119 ? 0.670 21.380 -6.349 1.00 83.31 119 LEU A N 1
ATOM 923 C CA . LEU A 1 119 ? 1.908 22.081 -6.723 1.00 83.31 119 LEU A CA 1
ATOM 924 C C . LEU A 1 119 ? 3.179 21.353 -6.284 1.00 83.31 119 LEU A C 1
ATOM 926 O O . LEU A 1 119 ? 4.227 21.577 -6.888 1.00 83.31 119 LEU A O 1
ATOM 930 N N . LEU A 1 120 ? 3.124 20.463 -5.285 1.00 83.25 120 LEU A N 1
ATOM 931 C CA . LEU A 1 120 ? 4.313 19.726 -4.841 1.00 83.25 120 LEU A CA 1
ATOM 932 C C . LEU A 1 120 ? 4.972 18.907 -5.968 1.00 83.25 120 LEU A C 1
ATOM 934 O O . LEU A 1 120 ? 6.194 18.978 -6.069 1.00 83.25 120 LEU A O 1
ATOM 938 N N . PRO A 1 121 ? 4.245 18.215 -6.873 1.00 83.06 121 PRO A N 1
ATOM 939 C CA . PRO A 1 121 ? 4.872 17.540 -8.013 1.00 83.06 121 PRO A CA 1
ATOM 940 C C . PRO A 1 121 ? 5.635 18.497 -8.924 1.00 83.06 121 PRO A C 1
ATOM 942 O O . PRO A 1 121 ? 6.723 18.170 -9.385 1.00 83.06 121 PRO A O 1
ATOM 945 N N . LEU A 1 122 ? 5.086 19.692 -9.160 1.00 82.62 122 LEU A N 1
ATOM 946 C CA . LEU A 1 122 ? 5.722 20.704 -9.996 1.00 82.62 122 LEU A CA 1
ATOM 947 C C . LEU A 1 122 ? 7.001 21.237 -9.341 1.00 82.62 122 LEU A C 1
ATOM 949 O O . LEU A 1 122 ? 8.025 21.355 -10.006 1.00 82.62 122 LEU A O 1
ATOM 953 N N . VAL A 1 123 ? 6.963 21.496 -8.032 1.00 82.75 123 VAL A N 1
ATOM 954 C CA . VAL A 1 123 ? 8.149 21.882 -7.254 1.00 82.75 123 VAL A CA 1
ATOM 955 C C . VAL A 1 123 ? 9.209 20.780 -7.322 1.00 82.75 123 VAL A C 1
ATOM 957 O O . VAL A 1 123 ? 10.355 21.059 -7.662 1.00 82.75 123 VAL A O 1
ATOM 960 N N . LEU A 1 124 ? 8.831 19.523 -7.073 1.00 81.62 124 LEU A N 1
ATOM 961 C CA . LEU A 1 124 ? 9.746 18.383 -7.157 1.00 81.62 124 LEU A CA 1
ATOM 962 C C . LEU A 1 124 ? 10.373 18.265 -8.550 1.00 81.62 124 LEU A C 1
ATOM 964 O O . LEU A 1 124 ? 11.579 18.068 -8.649 1.00 81.62 124 LEU A O 1
ATOM 968 N N . LEU A 1 125 ? 9.592 18.446 -9.617 1.00 79.69 125 LEU A N 1
ATOM 969 C CA . LEU A 1 125 ? 10.110 18.446 -10.983 1.00 79.69 125 LEU A CA 1
ATOM 970 C C . LEU A 1 125 ? 11.126 19.569 -11.203 1.00 79.69 125 LEU A C 1
ATOM 972 O O . LEU A 1 125 ? 12.209 19.295 -11.702 1.00 79.69 125 LEU A O 1
ATOM 976 N N . ILE A 1 126 ? 10.827 20.806 -10.802 1.00 80.31 126 ILE A N 1
ATOM 977 C CA . ILE A 1 126 ? 11.742 21.943 -10.998 1.00 80.31 126 ILE A CA 1
ATOM 978 C C . ILE A 1 126 ? 13.078 21.710 -10.279 1.00 80.31 126 ILE A C 1
ATOM 980 O O . ILE A 1 126 ? 14.137 21.937 -10.862 1.00 80.31 126 ILE A O 1
ATOM 984 N N . TYR A 1 127 ? 13.042 21.235 -9.031 1.00 79.06 127 TYR A N 1
ATOM 985 C CA . TYR A 1 127 ? 14.251 21.068 -8.223 1.00 79.06 127 TYR A CA 1
ATOM 986 C C . TYR A 1 127 ? 15.043 19.796 -8.551 1.00 79.06 127 TYR A C 1
ATOM 988 O O . TYR A 1 127 ? 16.271 19.818 -8.486 1.00 79.06 127 TYR A O 1
ATOM 996 N N . LEU A 1 128 ? 14.373 18.693 -8.897 1.00 78.88 128 LEU A N 1
ATOM 997 C CA . LEU A 1 128 ? 15.021 17.388 -9.085 1.00 78.88 128 LEU A CA 1
ATOM 998 C C . LEU A 1 128 ? 15.359 17.093 -10.550 1.00 78.88 128 LEU A C 1
ATOM 1000 O O . LEU A 1 128 ? 16.307 16.363 -10.820 1.00 78.88 128 LEU A O 1
ATOM 1004 N N . HIS A 1 129 ? 14.653 17.692 -11.514 1.00 69.50 129 HIS A N 1
ATOM 1005 C CA . HIS A 1 129 ? 14.990 17.521 -12.930 1.00 69.50 129 HIS A CA 1
ATOM 1006 C C . HIS A 1 129 ? 16.356 18.134 -13.273 1.00 69.50 129 HIS A C 1
ATOM 1008 O O . HIS A 1 129 ? 17.126 17.544 -14.025 1.00 69.50 129 HIS A O 1
ATOM 1014 N N . GLY A 1 130 ? 16.679 19.298 -12.698 1.00 64.56 130 GLY A N 1
ATOM 1015 C CA . GLY A 1 130 ? 17.934 20.007 -12.967 1.00 64.56 130 GLY A CA 1
ATOM 1016 C C . GLY A 1 130 ? 19.165 19.447 -12.244 1.00 64.56 130 GLY A C 1
ATOM 1017 O O . GLY A 1 130 ? 20.282 19.813 -12.599 1.00 64.56 130 GLY A O 1
ATOM 1018 N N . SER A 1 131 ? 18.991 18.579 -11.240 1.00 74.00 131 SER A N 1
ATOM 1019 C CA . SER A 1 131 ? 20.091 18.086 -10.398 1.00 74.00 131 SER A CA 1
ATOM 1020 C C . SER A 1 131 ? 20.768 16.818 -10.928 1.00 74.00 131 SER A C 1
ATOM 1022 O O . SER A 1 131 ? 21.856 16.478 -10.470 1.00 74.00 131 SER A O 1
ATOM 1024 N N . GLY A 1 132 ? 20.134 16.097 -11.862 1.00 77.31 132 GLY A N 1
ATOM 1025 C CA . GLY A 1 132 ? 20.599 14.780 -12.317 1.00 77.31 132 GLY A CA 1
ATOM 1026 C C . GLY A 1 132 ? 20.487 13.671 -11.258 1.00 77.31 132 GLY A C 1
ATOM 1027 O O . GLY A 1 132 ? 20.947 12.554 -11.494 1.00 77.31 132 GLY A O 1
ATOM 1028 N N . ASP A 1 133 ? 19.869 13.947 -10.103 1.00 85.44 133 ASP A N 1
ATOM 1029 C CA . ASP A 1 133 ? 19.694 12.985 -9.014 1.00 85.44 133 ASP A CA 1
ATOM 1030 C C . ASP A 1 133 ? 18.450 12.109 -9.238 1.00 85.44 133 ASP A C 1
ATOM 1032 O O . ASP A 1 133 ? 17.318 12.435 -8.853 1.00 85.44 133 ASP A O 1
ATOM 1036 N N . LEU A 1 134 ? 18.668 10.956 -9.874 1.00 83.94 134 LEU A N 1
ATOM 1037 C CA . LEU A 1 134 ? 17.622 9.963 -10.118 1.00 83.94 134 LEU A CA 1
ATOM 1038 C C . LEU A 1 134 ? 17.041 9.403 -8.811 1.00 83.94 134 LEU A C 1
ATOM 1040 O O . LEU A 1 134 ? 15.829 9.206 -8.716 1.00 83.94 134 LEU A O 1
ATOM 1044 N N . ALA A 1 135 ? 17.881 9.153 -7.804 1.00 86.62 135 ALA A N 1
ATOM 1045 C CA . ALA A 1 135 ? 17.436 8.578 -6.539 1.00 86.62 135 ALA A CA 1
ATOM 1046 C C . ALA A 1 135 ? 16.540 9.567 -5.783 1.00 86.62 135 ALA A C 1
ATOM 1048 O O . ALA A 1 135 ? 15.452 9.194 -5.337 1.00 86.62 135 ALA A O 1
ATOM 1049 N N . GLY A 1 136 ? 16.951 10.836 -5.713 1.00 87.44 136 GLY A N 1
ATOM 1050 C CA . GLY A 1 136 ? 16.143 11.920 -5.156 1.00 87.44 136 GLY A CA 1
ATOM 1051 C C . GLY A 1 136 ? 14.807 12.081 -5.882 1.00 87.44 136 GLY A C 1
ATOM 1052 O O . GLY A 1 136 ? 13.770 12.205 -5.232 1.00 87.44 136 GLY A O 1
ATOM 1053 N N . SER A 1 137 ? 14.801 11.979 -7.215 1.00 87.31 137 SER A N 1
ATOM 1054 C CA . SER A 1 137 ? 13.577 12.029 -8.034 1.00 87.31 137 SER A CA 1
ATOM 1055 C C . SER A 1 137 ? 12.589 10.909 -7.692 1.00 87.31 137 SER A C 1
ATOM 1057 O O . SER A 1 137 ? 11.401 11.165 -7.484 1.00 87.31 137 SER A O 1
ATOM 1059 N N . ILE A 1 138 ? 13.076 9.669 -7.582 1.00 90.62 138 ILE A N 1
ATOM 1060 C CA . ILE A 1 138 ? 12.252 8.504 -7.227 1.00 90.62 138 ILE A CA 1
ATOM 1061 C C . ILE A 1 138 ? 11.691 8.658 -5.808 1.00 90.62 138 ILE A C 1
ATOM 1063 O O . ILE A 1 138 ? 10.490 8.474 -5.602 1.00 90.62 138 ILE A O 1
ATOM 1067 N N . TRP A 1 139 ? 12.525 9.048 -4.838 1.00 92.00 139 TRP A N 1
ATOM 1068 C CA . TRP A 1 139 ? 12.079 9.308 -3.466 1.00 92.00 139 TRP A CA 1
ATOM 1069 C C . TRP A 1 139 ? 11.061 10.443 -3.389 1.00 92.00 139 TRP A C 1
ATOM 1071 O O . TRP A 1 139 ? 10.074 10.317 -2.668 1.00 92.00 139 TRP A O 1
ATOM 1081 N N . GLY A 1 140 ? 11.254 11.522 -4.150 1.00 89.75 140 GLY A N 1
ATOM 1082 C CA . GLY A 1 140 ? 10.320 12.644 -4.210 1.00 89.75 140 GLY A CA 1
ATOM 1083 C C . GLY A 1 140 ? 8.928 12.203 -4.660 1.00 89.75 140 GLY A C 1
ATOM 1084 O O . GLY A 1 140 ? 7.940 12.480 -3.978 1.00 89.75 140 GLY A O 1
ATOM 1085 N N . VAL A 1 141 ? 8.847 11.450 -5.762 1.00 89.69 141 VAL A N 1
ATOM 1086 C CA . VAL A 1 141 ? 7.577 10.904 -6.271 1.00 89.69 141 VAL A CA 1
ATOM 1087 C C . VAL A 1 141 ? 6.958 9.910 -5.287 1.00 89.69 141 VAL A C 1
ATOM 1089 O O . VAL A 1 141 ? 5.744 9.941 -5.061 1.00 89.69 141 VAL A O 1
ATOM 1092 N N . ALA A 1 142 ? 7.768 9.044 -4.680 1.00 93.19 142 ALA A N 1
ATOM 1093 C CA . ALA A 1 142 ? 7.290 8.048 -3.731 1.00 93.19 142 ALA A CA 1
ATOM 1094 C C . ALA A 1 142 ? 6.712 8.704 -2.466 1.00 93.19 142 ALA A C 1
ATOM 1096 O O . ALA A 1 142 ? 5.582 8.413 -2.075 1.00 93.19 142 ALA A O 1
ATOM 1097 N N . LEU A 1 143 ? 7.433 9.656 -1.866 1.00 92.31 143 LEU A N 1
ATOM 1098 C CA . LEU A 1 143 ? 6.968 10.390 -0.689 1.00 92.31 143 LEU A CA 1
ATOM 1099 C C . LEU A 1 143 ? 5.715 11.206 -0.999 1.00 92.31 143 LEU A C 1
ATOM 1101 O O . LEU A 1 143 ? 4.756 11.138 -0.232 1.00 92.31 143 LEU A O 1
ATOM 1105 N N . TYR A 1 144 ? 5.672 11.896 -2.141 1.00 91.81 144 TYR A N 1
ATOM 1106 C CA . TYR A 1 144 ? 4.472 12.599 -2.595 1.00 91.81 144 TYR A CA 1
ATOM 1107 C C . TYR A 1 144 ? 3.260 11.661 -2.678 1.00 91.81 144 TYR A C 1
ATOM 1109 O O . TYR A 1 144 ? 2.223 11.920 -2.067 1.00 91.81 144 TYR A O 1
ATOM 1117 N N . SER A 1 145 ? 3.410 10.531 -3.370 1.00 92.75 145 SER A N 1
ATOM 1118 C CA . SER A 1 145 ? 2.335 9.550 -3.552 1.00 92.75 145 SER A CA 1
ATOM 1119 C C . SER A 1 145 ? 1.885 8.949 -2.218 1.00 92.75 145 SER A C 1
ATOM 1121 O O . SER A 1 145 ? 0.693 8.752 -1.981 1.00 92.75 145 SER A O 1
ATOM 1123 N N . SER A 1 146 ? 2.829 8.719 -1.302 1.00 94.50 146 SER A N 1
ATOM 1124 C CA . SER A 1 146 ? 2.538 8.252 0.053 1.00 94.50 146 SER A CA 1
ATOM 1125 C C . SER A 1 146 ? 1.743 9.273 0.867 1.00 94.50 146 SER A C 1
ATOM 1127 O O . SER A 1 146 ? 0.810 8.897 1.569 1.00 94.50 146 SER A O 1
ATOM 1129 N N . LEU A 1 147 ? 2.036 10.569 0.732 1.00 92.12 147 LEU A N 1
ATOM 1130 C CA . LEU A 1 147 ? 1.295 11.625 1.419 1.00 92.12 147 LEU A CA 1
ATOM 1131 C C . LEU A 1 147 ? -0.151 11.694 0.929 1.00 92.12 147 LEU A C 1
ATOM 1133 O O . LEU A 1 147 ? -1.057 11.835 1.749 1.00 92.12 147 LEU A O 1
ATOM 1137 N N . LEU A 1 148 ? -0.380 11.532 -0.379 1.00 92.19 148 LEU A N 1
ATOM 1138 C CA . LEU A 1 148 ? -1.734 11.458 -0.933 1.00 92.19 148 LEU A CA 1
ATOM 1139 C C . LEU A 1 148 ? -2.515 10.279 -0.356 1.00 92.19 148 LEU A C 1
ATOM 1141 O O . LEU A 1 148 ? -3.651 10.453 0.084 1.00 92.19 148 LEU A O 1
ATOM 1145 N N . TRP A 1 149 ? -1.902 9.094 -0.308 1.00 95.69 149 TRP A N 1
ATOM 1146 C CA . TRP A 1 149 ? -2.547 7.918 0.269 1.00 95.69 149 TRP A CA 1
ATOM 1147 C C . TRP A 1 149 ? -2.784 8.052 1.767 1.00 95.69 149 TRP A C 1
ATOM 1149 O O . TRP A 1 149 ? -3.876 7.746 2.236 1.00 95.69 149 TRP A O 1
ATOM 1159 N N . ALA A 1 150 ? -1.807 8.553 2.522 1.00 94.44 150 ALA A N 1
ATOM 1160 C CA . ALA A 1 150 ? -1.947 8.784 3.953 1.00 94.44 150 ALA A CA 1
ATOM 1161 C C . ALA A 1 150 ? -3.069 9.790 4.251 1.00 94.44 150 ALA A C 1
ATOM 1163 O O . ALA A 1 150 ? -3.868 9.563 5.161 1.00 94.44 150 ALA A O 1
ATOM 1164 N N . LEU A 1 151 ? -3.172 10.863 3.459 1.00 90.44 151 LEU A N 1
ATOM 1165 C CA . LEU A 1 151 ? -4.254 11.841 3.556 1.00 90.44 151 LEU A CA 1
ATOM 1166 C C . LEU A 1 151 ? -5.608 11.212 3.217 1.00 90.44 151 LEU A C 1
ATOM 1168 O O . LEU A 1 151 ? -6.561 11.381 3.975 1.00 90.44 151 LEU A O 1
ATOM 1172 N N . PHE A 1 152 ? -5.689 10.460 2.118 1.00 91.06 152 PHE A N 1
ATOM 1173 C CA . PHE A 1 152 ? -6.900 9.738 1.739 1.00 91.06 152 PHE A CA 1
ATOM 1174 C C . PHE A 1 152 ? -7.346 8.793 2.860 1.00 91.06 152 PHE A C 1
ATOM 1176 O O . PHE A 1 152 ? -8.486 8.864 3.313 1.00 91.06 152 PHE A O 1
ATOM 1183 N N . PHE A 1 153 ? -6.432 7.977 3.392 1.00 93.81 153 PHE A N 1
ATOM 1184 C CA . PHE A 1 153 ? -6.742 7.087 4.503 1.00 93.81 153 PHE A CA 1
ATOM 1185 C C . PHE A 1 153 ? -7.208 7.860 5.726 1.00 93.81 153 PHE A C 1
ATOM 1187 O O . PHE A 1 153 ? -8.204 7.472 6.332 1.00 93.81 153 PHE A O 1
ATOM 1194 N N . TYR A 1 154 ? -6.533 8.956 6.078 1.00 90.62 154 TYR A N 1
ATOM 1195 C CA . TYR A 1 154 ? -6.925 9.795 7.205 1.00 90.62 154 TYR A CA 1
ATOM 1196 C C . TYR A 1 154 ? -8.354 10.327 7.055 1.00 90.62 154 TYR A C 1
ATOM 1198 O O . TYR A 1 154 ? -9.131 10.268 8.002 1.00 90.62 154 TYR A O 1
ATOM 1206 N N . ILE A 1 155 ? -8.736 10.776 5.861 1.00 87.12 155 ILE A N 1
ATOM 1207 C CA . ILE A 1 155 ? -10.087 11.280 5.598 1.00 87.12 155 ILE A CA 1
ATOM 1208 C C . ILE A 1 155 ? -11.127 10.151 5.661 1.00 87.12 155 ILE A C 1
ATOM 1210 O O . ILE A 1 155 ? -12.210 10.343 6.207 1.00 87.12 155 ILE A O 1
ATOM 1214 N N . THR A 1 156 ? -10.821 8.975 5.109 1.00 86.00 156 THR A N 1
ATOM 1215 C CA . THR A 1 156 ? -11.814 7.903 4.929 1.00 86.00 156 THR A CA 1
ATOM 1216 C C . THR A 1 156 ? -11.935 6.962 6.131 1.00 86.00 156 THR A C 1
ATOM 1218 O O . THR A 1 156 ? -13.023 6.462 6.417 1.00 86.00 156 THR A O 1
ATOM 1221 N N . PHE A 1 157 ? -10.836 6.699 6.840 1.00 88.00 157 PHE A N 1
ATOM 1222 C CA . PHE A 1 157 ? -10.741 5.604 7.813 1.00 88.00 157 PHE A CA 1
ATOM 1223 C C . PHE A 1 157 ? -10.340 6.035 9.228 1.00 88.00 157 PHE A C 1
ATOM 1225 O O . PHE A 1 157 ? -10.465 5.224 10.152 1.00 88.00 157 PHE A O 1
ATOM 1232 N N . SER A 1 158 ? -9.868 7.271 9.427 1.00 86.00 158 SER A N 1
ATOM 1233 C CA . SER A 1 158 ? -9.402 7.727 10.743 1.00 86.00 158 SER A CA 1
ATOM 1234 C C . SER A 1 158 ? -10.509 7.675 11.800 1.00 86.00 158 SER A C 1
ATOM 1236 O O . SER A 1 158 ? -11.688 7.882 11.512 1.00 86.00 158 SER A O 1
ATOM 1238 N N . GLN A 1 159 ? -10.110 7.375 13.034 1.00 88.31 159 GLN A N 1
ATOM 1239 C CA . GLN A 1 159 ? -10.966 7.367 14.219 1.00 88.31 159 GLN A CA 1
ATOM 1240 C C . GLN A 1 159 ? -10.477 8.434 15.208 1.00 88.31 159 GLN A C 1
ATOM 1242 O O . GLN A 1 159 ? -9.291 8.772 15.177 1.00 88.31 159 GLN A O 1
ATOM 1247 N N . PRO A 1 160 ? -11.331 8.938 16.117 1.00 87.69 160 PRO A N 1
ATOM 1248 C CA . PRO A 1 160 ? -10.933 9.947 17.103 1.00 87.69 160 PRO A CA 1
ATOM 1249 C C . PRO A 1 160 ? -9.722 9.542 17.959 1.00 87.69 160 PRO A C 1
ATOM 1251 O O . PRO A 1 160 ? -8.958 10.393 18.405 1.00 87.69 160 PRO A O 1
ATOM 1254 N N . GLU A 1 161 ? -9.523 8.242 18.183 1.00 91.56 161 GLU A N 1
ATOM 1255 C CA . GLU A 1 161 ? -8.430 7.704 18.992 1.00 91.56 161 GLU A CA 1
ATOM 1256 C C . GLU A 1 161 ? -7.104 7.539 18.226 1.00 91.56 161 GLU A C 1
ATOM 1258 O O . GLU A 1 161 ? -6.089 7.177 18.832 1.00 91.56 161 GLU A O 1
ATOM 1263 N N . VAL A 1 162 ? -7.085 7.786 16.911 1.00 92.88 162 VAL A N 1
ATOM 1264 C CA . VAL A 1 162 ? -5.864 7.736 16.097 1.00 92.88 162 VAL A CA 1
ATOM 1265 C C . VAL A 1 162 ? -4.923 8.862 16.519 1.00 92.88 162 VAL A C 1
ATOM 1267 O O . VAL A 1 162 ? -5.271 10.041 16.496 1.00 92.88 162 VAL A O 1
ATOM 1270 N N . ARG A 1 163 ? -3.688 8.498 16.875 1.00 93.56 163 ARG A N 1
ATOM 1271 C CA . ARG A 1 163 ? -2.633 9.447 17.252 1.00 93.56 163 ARG A CA 1
ATOM 1272 C C . ARG A 1 163 ? -1.561 9.510 16.172 1.00 93.56 163 ARG A C 1
ATOM 1274 O O . ARG A 1 163 ? -1.167 8.484 15.626 1.00 93.56 163 ARG A O 1
ATOM 1281 N N . LEU A 1 164 ? -1.025 10.708 15.943 1.00 91.88 164 LEU A N 1
ATOM 1282 C CA . LEU A 1 164 ? -0.017 10.949 14.908 1.00 91.88 164 LEU A CA 1
ATOM 1283 C C . LEU A 1 164 ? 1.269 10.139 15.126 1.00 91.88 164 LEU A C 1
ATOM 1285 O O . LEU A 1 164 ? 1.786 9.553 14.181 1.00 91.88 164 LEU A O 1
ATOM 1289 N N . LEU A 1 165 ? 1.777 10.078 16.362 1.00 94.62 165 LEU A N 1
ATOM 1290 C CA . LEU A 1 165 ? 3.048 9.404 16.642 1.00 94.62 165 LEU A CA 1
ATOM 1291 C C . LEU A 1 165 ? 3.012 7.906 16.267 1.00 94.62 165 LEU A C 1
ATOM 1293 O O . LEU A 1 165 ? 3.870 7.495 15.491 1.00 94.62 165 LEU A O 1
ATOM 1297 N N . PRO A 1 166 ? 2.029 7.091 16.703 1.00 95.75 166 PRO A N 1
ATOM 1298 C CA . PRO A 1 166 ? 1.873 5.721 16.210 1.00 95.75 166 PRO A CA 1
ATOM 1299 C C . PRO A 1 166 ? 1.752 5.593 14.685 1.00 95.75 166 PRO A C 1
ATOM 1301 O O . PRO A 1 166 ? 2.285 4.638 14.131 1.00 95.75 166 PRO A O 1
ATOM 1304 N N . CYS A 1 167 ? 1.109 6.540 13.991 1.00 96.19 167 CYS A N 1
ATOM 1305 C CA . CYS A 1 167 ? 1.056 6.538 12.523 1.00 96.19 167 CYS A CA 1
ATOM 1306 C C . CYS A 1 167 ? 2.444 6.716 11.903 1.00 96.19 167 CYS A C 1
ATOM 1308 O O . CYS A 1 167 ? 2.820 5.955 11.015 1.00 96.19 167 CYS A O 1
ATOM 1310 N N . VAL A 1 168 ? 3.211 7.695 12.392 1.00 95.50 168 VAL A N 1
ATOM 1311 C CA . VAL A 1 168 ? 4.581 7.951 11.928 1.00 95.50 168 VAL A CA 1
ATOM 1312 C C . VAL A 1 168 ? 5.486 6.766 12.256 1.00 95.50 168 VAL A C 1
ATOM 1314 O O . VAL A 1 168 ? 6.245 6.329 11.397 1.00 95.50 168 VAL A O 1
ATOM 1317 N N . LEU A 1 169 ? 5.370 6.196 13.459 1.00 96.12 169 LEU A N 1
ATOM 1318 C CA . LEU A 1 169 ? 6.120 5.003 13.855 1.00 96.12 169 LEU A CA 1
ATOM 1319 C C . LEU A 1 169 ? 5.763 3.793 12.990 1.00 96.12 169 LEU A C 1
ATOM 1321 O O . LEU A 1 169 ? 6.663 3.073 12.582 1.00 96.12 169 LEU A O 1
ATOM 1325 N N . ALA A 1 170 ? 4.487 3.575 12.671 1.00 97.31 170 ALA A N 1
ATOM 1326 C CA . ALA A 1 170 ? 4.073 2.513 11.758 1.00 97.31 170 ALA A CA 1
ATOM 1327 C C . ALA A 1 170 ? 4.671 2.717 10.357 1.00 97.31 170 ALA A C 1
ATOM 1329 O O . ALA A 1 170 ? 5.268 1.801 9.795 1.00 97.31 170 ALA A O 1
ATOM 1330 N N . PHE A 1 171 ? 4.556 3.929 9.811 1.00 97.81 171 PHE A N 1
ATOM 1331 C CA . PHE A 1 171 ? 5.046 4.264 8.477 1.00 97.81 171 PHE A CA 1
ATOM 1332 C C . PHE A 1 171 ? 6.575 4.162 8.375 1.00 97.81 171 PHE A C 1
ATOM 1334 O O . PHE A 1 171 ? 7.097 3.376 7.592 1.00 97.81 171 PHE A O 1
ATOM 1341 N N . VAL A 1 172 ? 7.312 4.906 9.200 1.00 96.31 172 VAL A N 1
ATOM 1342 C CA . VAL A 1 172 ? 8.784 4.923 9.163 1.00 96.31 172 VAL A CA 1
ATOM 1343 C C . VAL A 1 172 ? 9.356 3.603 9.676 1.00 96.31 172 VAL A C 1
ATOM 1345 O O . VAL A 1 172 ? 10.303 3.066 9.107 1.00 96.31 172 VAL A O 1
ATOM 1348 N N . GLY A 1 173 ? 8.760 3.050 10.733 1.00 94.81 173 GLY A N 1
ATOM 1349 C CA . GLY A 1 173 ? 9.185 1.783 11.314 1.00 94.81 173 GLY A CA 1
ATOM 1350 C C . GLY A 1 173 ? 9.051 0.636 10.323 1.00 94.81 173 GLY A C 1
ATOM 1351 O O . GLY A 1 173 ? 9.991 -0.126 10.167 1.00 94.81 173 GLY A O 1
ATOM 1352 N N . SER A 1 174 ? 7.964 0.539 9.562 1.00 96.75 174 SER A N 1
ATOM 1353 C CA . SER A 1 174 ? 7.854 -0.500 8.529 1.00 96.75 174 SER A CA 1
ATOM 1354 C C . SER A 1 174 ? 8.884 -0.345 7.401 1.00 96.75 174 SER A C 1
ATOM 1356 O O . SER A 1 174 ? 9.479 -1.337 6.981 1.00 96.75 174 SER A O 1
ATOM 1358 N N . ALA A 1 175 ? 9.157 0.887 6.961 1.00 93.69 175 ALA A N 1
ATOM 1359 C CA . ALA A 1 175 ? 10.150 1.166 5.927 1.00 93.69 175 ALA A CA 1
ATOM 1360 C C . ALA A 1 175 ? 11.575 0.756 6.344 1.00 93.69 175 ALA A C 1
ATOM 1362 O O . ALA A 1 175 ? 12.345 0.297 5.509 1.00 93.69 175 ALA A O 1
ATOM 1363 N N . VAL A 1 176 ? 11.926 0.890 7.628 1.00 93.19 176 VAL A N 1
ATOM 1364 C CA . VAL A 1 176 ? 13.273 0.563 8.129 1.00 93.19 176 VAL A CA 1
ATOM 1365 C C . VAL A 1 176 ? 13.318 -0.825 8.766 1.00 93.19 176 VAL A C 1
ATOM 1367 O O . VAL A 1 176 ? 14.070 -1.694 8.334 1.00 93.19 176 VAL A O 1
ATOM 1370 N N . PHE A 1 177 ? 12.507 -1.050 9.797 1.00 94.50 177 PHE A N 1
ATOM 1371 C CA . PHE A 1 177 ? 12.514 -2.269 10.599 1.00 94.50 177 PHE A CA 1
ATOM 1372 C C . PHE A 1 177 ? 11.927 -3.465 9.847 1.00 94.50 177 PHE A C 1
ATOM 1374 O O . PHE A 1 177 ? 12.580 -4.504 9.782 1.00 94.50 177 PHE A O 1
ATOM 1381 N N . SER A 1 178 ? 10.733 -3.351 9.251 1.00 96.38 178 SER A N 1
ATOM 1382 C CA . SER A 1 178 ? 10.131 -4.500 8.555 1.00 96.38 178 SER A CA 1
ATOM 1383 C C . SER A 1 178 ? 10.925 -4.879 7.307 1.00 96.38 178 SER A C 1
ATOM 1385 O O . SER A 1 178 ? 11.161 -6.063 7.087 1.00 96.38 178 SER A O 1
ATOM 1387 N N . ILE A 1 179 ? 11.405 -3.906 6.525 1.00 94.25 179 ILE A N 1
ATOM 1388 C CA . ILE A 1 179 ? 12.297 -4.192 5.391 1.00 94.25 179 ILE A CA 1
ATOM 1389 C C . ILE A 1 179 ? 13.623 -4.796 5.866 1.00 94.25 179 ILE A C 1
ATOM 1391 O O . ILE A 1 179 ? 14.075 -5.789 5.297 1.00 94.25 179 ILE A O 1
ATOM 1395 N N . GLY A 1 180 ? 14.220 -4.263 6.937 1.00 94.25 180 GLY A N 1
ATOM 1396 C CA . GLY A 1 180 ? 15.421 -4.837 7.544 1.00 94.25 180 GLY A CA 1
ATOM 1397 C C . GLY A 1 180 ? 15.216 -6.287 7.989 1.00 94.25 180 GLY A C 1
ATOM 1398 O O . GLY A 1 180 ? 16.080 -7.131 7.767 1.00 94.25 180 GLY A O 1
ATOM 1399 N N . LEU A 1 181 ? 14.042 -6.609 8.538 1.00 93.88 181 LEU A N 1
ATOM 1400 C CA . LEU A 1 181 ? 13.681 -7.968 8.932 1.00 93.88 181 LEU A CA 1
ATOM 1401 C C . LEU A 1 181 ? 13.499 -8.897 7.723 1.00 93.88 181 LEU A C 1
ATOM 1403 O O . LEU A 1 181 ? 13.942 -10.042 7.774 1.00 93.88 181 LEU A O 1
ATOM 1407 N N . VAL A 1 182 ? 12.914 -8.414 6.622 1.00 93.31 182 VAL A N 1
ATOM 1408 C CA . VAL A 1 182 ? 12.840 -9.171 5.358 1.00 93.31 182 VAL A CA 1
ATOM 1409 C C . VAL A 1 182 ? 14.240 -9.428 4.800 1.00 93.31 182 VAL A C 1
ATOM 1411 O O . VAL A 1 182 ? 14.543 -10.555 4.409 1.00 93.31 182 VAL A O 1
ATOM 1414 N N . ALA A 1 183 ? 15.111 -8.416 4.793 1.00 91.38 183 ALA A N 1
ATOM 1415 C CA . ALA A 1 183 ? 16.493 -8.555 4.344 1.00 91.38 183 ALA A CA 1
ATOM 1416 C C . ALA A 1 183 ? 17.258 -9.579 5.197 1.00 91.38 183 ALA A C 1
ATOM 1418 O O . ALA A 1 183 ? 17.902 -10.474 4.654 1.00 91.38 183 ALA A O 1
ATOM 1419 N N . LEU A 1 184 ? 17.113 -9.511 6.524 1.00 91.12 184 LEU A N 1
ATOM 1420 C CA . LEU A 1 184 ? 17.703 -10.473 7.451 1.00 91.12 184 LEU A CA 1
ATOM 1421 C C . LEU A 1 184 ? 17.161 -11.893 7.227 1.00 91.12 184 LEU A C 1
ATOM 1423 O O . LEU A 1 184 ? 17.935 -12.848 7.183 1.00 91.12 184 LEU A O 1
ATOM 1427 N N . ALA A 1 185 ? 15.848 -12.046 7.039 1.00 89.44 185 ALA A N 1
ATOM 1428 C CA . ALA A 1 185 ? 15.230 -13.344 6.773 1.00 89.44 185 ALA A CA 1
ATOM 1429 C C . ALA A 1 185 ? 15.785 -13.987 5.493 1.00 89.44 185 ALA A C 1
ATOM 1431 O O . ALA A 1 185 ? 16.056 -15.186 5.490 1.00 89.44 185 ALA A O 1
ATOM 1432 N N . ARG A 1 186 ? 16.016 -13.190 4.440 1.00 86.38 186 ARG A N 1
ATOM 1433 C CA . ARG A 1 186 ? 16.636 -13.643 3.183 1.00 86.38 186 ARG A CA 1
ATOM 1434 C C . ARG A 1 186 ? 18.110 -14.032 3.332 1.00 86.38 186 ARG A C 1
ATOM 1436 O O . ARG A 1 186 ? 18.583 -14.839 2.544 1.00 86.38 186 ARG A O 1
ATOM 1443 N N . MET A 1 187 ? 18.822 -13.500 4.328 1.00 86.44 187 MET A N 1
ATOM 1444 C CA . MET A 1 187 ? 20.205 -13.901 4.623 1.00 86.44 187 MET A CA 1
ATOM 1445 C C . MET A 1 187 ? 20.292 -15.210 5.419 1.00 86.44 187 MET A C 1
ATOM 1447 O O . MET A 1 187 ? 21.223 -15.984 5.219 1.00 86.44 187 MET A O 1
ATOM 1451 N N . ILE A 1 188 ? 19.356 -15.447 6.344 1.00 84.19 188 ILE A N 1
ATOM 1452 C CA . ILE A 1 188 ? 19.399 -16.600 7.262 1.00 84.19 188 ILE A CA 1
ATOM 1453 C C . ILE A 1 188 ? 18.748 -17.836 6.641 1.00 84.19 188 ILE A C 1
ATOM 1455 O O . ILE A 1 188 ? 19.253 -18.950 6.773 1.00 84.19 188 ILE A O 1
ATOM 1459 N N . VAL A 1 189 ? 17.593 -17.652 6.005 1.00 79.69 189 VAL A N 1
ATOM 1460 C CA . VAL A 1 189 ? 16.826 -18.736 5.395 1.00 79.69 189 VAL A CA 1
ATOM 1461 C C . VAL A 1 189 ? 17.151 -18.738 3.903 1.00 79.69 189 VAL A C 1
ATOM 1463 O O . VAL A 1 189 ? 17.074 -17.670 3.294 1.00 79.69 189 VAL A O 1
ATOM 1466 N N . PRO A 1 190 ? 17.457 -19.894 3.277 1.00 77.44 190 PRO A N 1
ATOM 1467 C CA . PRO A 1 190 ? 17.710 -19.991 1.840 1.00 77.44 190 PRO A CA 1
ATOM 1468 C C . PRO A 1 190 ? 16.402 -19.842 1.043 1.00 77.44 190 PRO A C 1
ATOM 1470 O O . PRO A 1 190 ? 15.997 -20.720 0.283 1.00 77.44 190 PRO A O 1
ATOM 1473 N N . ILE A 1 191 ? 15.717 -18.709 1.220 1.00 72.75 191 ILE A N 1
ATOM 1474 C CA . ILE A 1 191 ? 14.481 -18.335 0.527 1.00 72.75 191 ILE A CA 1
ATOM 1475 C C . ILE A 1 191 ? 14.711 -18.332 -0.987 1.00 72.75 191 ILE A C 1
ATOM 1477 O O . ILE A 1 191 ? 13.774 -18.573 -1.740 1.00 72.75 191 ILE A O 1
ATOM 1481 N N . GLU A 1 192 ? 15.954 -18.157 -1.444 1.00 70.12 192 GLU A N 1
ATOM 1482 C CA . GLU A 1 192 ? 16.321 -18.244 -2.858 1.00 70.12 192 GLU A CA 1
ATOM 1483 C C . GLU A 1 192 ? 15.913 -19.572 -3.516 1.00 70.12 192 GLU A C 1
ATOM 1485 O O . GLU A 1 192 ? 15.518 -19.577 -4.680 1.00 70.12 192 GLU A O 1
ATOM 1490 N N . TRP A 1 193 ? 15.898 -20.686 -2.773 1.00 77.75 193 TRP A N 1
ATOM 1491 C CA . TRP A 1 193 ? 15.439 -21.977 -3.303 1.00 77.75 193 TRP A CA 1
ATOM 1492 C C . TRP A 1 193 ? 13.949 -21.954 -3.663 1.00 77.75 193 TRP A C 1
ATOM 1494 O O . TRP A 1 193 ? 13.530 -22.567 -4.643 1.00 77.75 193 TRP A O 1
ATOM 1504 N N . VAL A 1 194 ? 13.157 -21.205 -2.893 1.00 81.50 194 VAL A N 1
ATOM 1505 C CA . VAL A 1 194 ? 11.725 -20.982 -3.133 1.00 81.50 194 VAL A CA 1
ATOM 1506 C C . VAL A 1 194 ? 11.509 -19.828 -4.118 1.00 81.50 194 VAL A C 1
ATOM 1508 O O . VAL A 1 194 ? 10.520 -19.817 -4.846 1.00 81.50 194 VAL A O 1
ATOM 1511 N N . ALA A 1 195 ? 12.444 -18.879 -4.214 1.00 75.88 195 ALA A N 1
ATOM 1512 C CA . ALA A 1 195 ? 12.367 -17.768 -5.159 1.00 75.88 195 ALA A CA 1
ATOM 1513 C C . ALA A 1 195 ? 12.398 -18.246 -6.619 1.00 75.88 195 ALA A C 1
ATOM 1515 O O . ALA A 1 195 ? 11.720 -17.665 -7.462 1.00 75.88 195 ALA A O 1
ATOM 1516 N N . ILE A 1 196 ? 13.089 -19.353 -6.916 1.00 86.44 196 ILE A N 1
ATOM 1517 C CA . ILE A 1 196 ? 13.062 -19.987 -8.247 1.00 86.44 196 ILE A CA 1
ATOM 1518 C C . ILE A 1 196 ? 11.633 -20.404 -8.634 1.00 86.44 196 ILE A C 1
ATOM 1520 O O . ILE A 1 196 ? 11.273 -20.398 -9.809 1.00 86.44 196 ILE A O 1
ATOM 1524 N N . TRP A 1 197 ? 10.776 -20.729 -7.662 1.00 92.44 197 TRP A N 1
ATOM 1525 C CA . TRP A 1 197 ? 9.400 -21.134 -7.945 1.00 92.44 197 TRP A CA 1
ATOM 1526 C C . TRP A 1 197 ? 8.539 -19.977 -8.444 1.00 92.44 197 TRP A C 1
ATOM 1528 O O . TRP A 1 197 ? 7.585 -20.225 -9.169 1.00 92.44 197 TRP A O 1
ATOM 1538 N N . ILE A 1 198 ? 8.892 -18.723 -8.142 1.00 91.12 198 ILE A N 1
ATOM 1539 C CA . ILE A 1 198 ? 8.156 -17.525 -8.585 1.00 91.12 198 ILE A CA 1
ATOM 1540 C C . ILE A 1 198 ? 8.089 -17.425 -10.118 1.00 91.12 198 ILE A C 1
ATOM 1542 O O . ILE A 1 198 ? 7.143 -16.866 -10.670 1.00 91.12 198 ILE A O 1
ATOM 1546 N N . THR A 1 199 ? 9.057 -17.996 -10.831 1.00 90.69 199 THR A N 1
ATOM 1547 C CA . THR A 1 199 ? 9.080 -18.015 -12.300 1.00 90.69 199 THR A CA 1
ATOM 1548 C C . THR A 1 199 ? 8.675 -19.369 -12.885 1.00 90.69 199 THR A C 1
ATOM 1550 O O . THR A 1 199 ? 8.754 -19.562 -14.098 1.00 90.69 199 THR A O 1
ATOM 1553 N N . ALA A 1 200 ? 8.201 -20.308 -12.057 1.00 93.38 200 ALA A N 1
ATOM 1554 C CA . ALA A 1 200 ? 7.804 -21.632 -12.514 1.00 93.38 200 ALA A CA 1
ATOM 1555 C C . ALA A 1 200 ? 6.640 -21.561 -13.527 1.00 93.38 200 ALA A C 1
ATOM 1557 O O . ALA A 1 200 ? 5.722 -20.743 -13.374 1.00 93.38 200 ALA A O 1
ATOM 1558 N N . PRO A 1 201 ? 6.628 -22.440 -14.548 1.00 93.06 201 PRO A N 1
ATOM 1559 C CA . PRO A 1 201 ? 5.549 -22.483 -15.533 1.00 93.06 201 PRO A CA 1
ATOM 1560 C C . PRO A 1 201 ? 4.224 -22.939 -14.907 1.00 93.06 201 PRO A C 1
ATOM 1562 O O . PRO A 1 201 ? 3.167 -22.385 -15.222 1.00 93.06 201 PRO A O 1
ATOM 1565 N N . SER A 1 202 ? 4.272 -23.900 -13.980 1.00 96.00 202 SER A N 1
ATOM 1566 C CA . SER A 1 202 ? 3.107 -24.398 -13.250 1.00 96.00 202 SER A CA 1
ATOM 1567 C C . SER A 1 202 ? 2.529 -23.324 -12.328 1.00 96.00 202 SER A C 1
ATOM 1569 O O . SER A 1 202 ? 3.206 -22.787 -11.451 1.00 96.00 202 SER A O 1
ATOM 1571 N N . LEU A 1 203 ? 1.232 -23.052 -12.491 1.00 95.81 203 LEU A N 1
ATOM 1572 C CA . LEU A 1 203 ? 0.521 -22.038 -11.711 1.00 95.81 203 LEU A CA 1
ATOM 1573 C C . LEU A 1 203 ? 0.587 -22.301 -10.199 1.00 95.81 203 LEU A C 1
ATOM 1575 O O . LEU A 1 203 ? 0.830 -21.377 -9.430 1.00 95.81 203 LEU A O 1
ATOM 1579 N N . SER A 1 204 ? 0.394 -23.551 -9.775 1.00 96.06 204 SER A N 1
ATOM 1580 C CA . SER A 1 204 ? 0.418 -23.939 -8.359 1.00 96.06 204 SER A CA 1
ATOM 1581 C C . SER A 1 204 ? 1.789 -23.714 -7.723 1.00 96.06 204 SER A C 1
ATOM 1583 O O . SER A 1 204 ? 1.876 -23.165 -6.628 1.00 96.06 204 SER A O 1
ATOM 1585 N N . THR A 1 205 ? 2.863 -24.084 -8.423 1.00 95.69 205 THR A N 1
ATOM 1586 C CA . THR A 1 205 ? 4.242 -23.872 -7.965 1.00 95.69 205 THR A CA 1
ATOM 1587 C C . THR A 1 205 ? 4.579 -22.389 -7.916 1.00 95.69 205 THR A C 1
ATOM 1589 O O . THR A 1 205 ? 5.132 -21.930 -6.921 1.00 95.69 205 THR A O 1
ATOM 1592 N N . ARG A 1 206 ? 4.175 -21.619 -8.934 1.00 96.00 206 ARG A N 1
ATOM 1593 C CA . ARG A 1 206 ? 4.357 -20.164 -8.959 1.00 96.00 206 ARG A CA 1
ATOM 1594 C C . ARG A 1 206 ? 3.647 -19.465 -7.812 1.00 96.00 206 ARG A C 1
ATOM 1596 O O . ARG A 1 206 ? 4.250 -18.650 -7.115 1.00 96.00 206 ARG A O 1
ATOM 1603 N N . TRP A 1 207 ? 2.395 -19.835 -7.569 1.00 96.94 207 TRP A N 1
ATOM 1604 C CA . TRP A 1 207 ? 1.623 -19.315 -6.450 1.00 96.94 207 TRP A CA 1
ATOM 1605 C C . TRP A 1 207 ? 2.242 -19.688 -5.098 1.00 96.94 207 TRP A C 1
ATOM 1607 O O . TRP A 1 207 ? 2.378 -18.827 -4.232 1.00 96.94 207 TRP A O 1
ATOM 1617 N N . ALA A 1 208 ? 2.693 -20.935 -4.929 1.00 95.69 208 ALA A N 1
ATOM 1618 C CA . ALA A 1 208 ? 3.390 -21.369 -3.719 1.00 95.69 208 ALA A CA 1
ATOM 1619 C C . ALA A 1 208 ? 4.708 -20.604 -3.503 1.00 95.69 208 ALA A C 1
ATOM 1621 O O . ALA A 1 208 ? 5.008 -20.208 -2.376 1.00 95.69 208 ALA A O 1
ATOM 1622 N N . GLY A 1 209 ? 5.455 -20.335 -4.581 1.00 94.69 209 GLY A N 1
ATOM 1623 C CA . GLY A 1 209 ? 6.653 -19.497 -4.566 1.00 94.69 209 GLY A CA 1
ATOM 1624 C C . GLY A 1 209 ? 6.359 -18.078 -4.081 1.00 94.69 209 GLY A C 1
ATOM 1625 O O . GLY A 1 209 ? 7.032 -17.582 -3.180 1.00 94.69 209 GLY A O 1
ATOM 1626 N N . HIS A 1 210 ? 5.303 -17.449 -4.601 1.00 95.69 210 HIS A N 1
ATOM 1627 C CA . HIS A 1 210 ? 4.859 -16.139 -4.122 1.00 95.69 210 HIS A CA 1
ATOM 1628 C C . HIS A 1 210 ? 4.348 -16.161 -2.678 1.00 95.69 210 HIS A C 1
ATOM 1630 O O . HIS A 1 210 ? 4.569 -15.200 -1.946 1.00 95.69 210 HIS A O 1
ATOM 1636 N N . LEU A 1 211 ? 3.683 -17.233 -2.246 1.00 96.19 211 LEU A N 1
ATOM 1637 C CA . LEU A 1 211 ? 3.160 -17.335 -0.888 1.00 96.19 211 LEU A CA 1
ATOM 1638 C C . LEU A 1 211 ? 4.278 -17.472 0.143 1.00 96.19 211 LEU A C 1
ATOM 1640 O O . LEU A 1 211 ? 4.368 -16.664 1.064 1.00 96.19 211 LEU A O 1
ATOM 1644 N N . VAL A 1 212 ? 5.126 -18.484 -0.016 1.00 92.25 212 VAL A N 1
ATOM 1645 C CA . VAL A 1 212 ? 6.141 -18.837 0.984 1.00 92.25 212 VAL A CA 1
ATOM 1646 C C . VAL A 1 212 ? 7.390 -17.972 0.832 1.00 92.25 212 VAL A C 1
ATOM 1648 O O . VAL A 1 212 ? 7.960 -17.541 1.830 1.00 92.25 212 VAL A O 1
ATOM 1651 N N . GLY A 1 213 ? 7.807 -17.692 -0.406 1.00 89.50 213 GLY A N 1
ATOM 1652 C CA . GLY A 1 213 ? 9.038 -16.954 -0.691 1.00 89.50 213 GLY A CA 1
ATOM 1653 C C . GLY A 1 213 ? 8.914 -15.434 -0.568 1.00 89.50 213 GLY A C 1
ATOM 1654 O O . GLY A 1 213 ? 9.927 -14.758 -0.403 1.00 89.50 213 GLY A O 1
ATOM 1655 N N . VAL A 1 214 ? 7.693 -14.889 -0.636 1.00 92.88 214 VAL A N 1
ATOM 1656 C CA . VAL A 1 214 ? 7.452 -13.436 -0.600 1.00 92.88 214 VAL A CA 1
ATOM 1657 C C . VAL A 1 214 ? 6.424 -13.085 0.472 1.00 92.88 214 VAL A C 1
ATOM 1659 O O . VAL A 1 214 ? 6.771 -12.503 1.498 1.00 92.88 214 VAL A O 1
ATOM 1662 N N . ALA A 1 215 ? 5.166 -13.481 0.278 1.00 96.38 215 ALA A N 1
ATOM 1663 C CA . ALA A 1 215 ? 4.050 -12.951 1.050 1.00 96.38 215 ALA A CA 1
ATOM 1664 C C . ALA A 1 215 ? 4.133 -13.282 2.548 1.00 96.38 215 ALA A C 1
ATOM 1666 O O . ALA A 1 215 ? 3.907 -12.407 3.374 1.00 96.38 215 ALA A O 1
ATOM 1667 N N . TRP A 1 216 ? 4.479 -14.511 2.937 1.00 94.81 216 TRP A N 1
ATOM 1668 C CA . TRP A 1 216 ? 4.612 -14.864 4.357 1.00 94.81 216 TRP A CA 1
ATOM 1669 C C . TRP A 1 216 ? 5.694 -14.058 5.058 1.00 94.81 216 TRP A C 1
ATOM 1671 O O . TRP A 1 216 ? 5.451 -13.523 6.136 1.00 94.81 216 TRP A O 1
ATOM 1681 N N . VAL A 1 217 ? 6.869 -13.953 4.443 1.00 94.31 217 VAL A N 1
ATOM 1682 C CA . VAL A 1 217 ? 8.020 -13.260 5.028 1.00 94.31 217 VAL A CA 1
ATOM 1683 C C . VAL A 1 217 ? 7.712 -11.774 5.187 1.00 94.31 217 VAL A C 1
ATOM 1685 O O . VAL A 1 217 ? 7.922 -11.199 6.254 1.00 94.31 217 VAL A O 1
ATOM 1688 N N . GLU A 1 218 ? 7.159 -11.159 4.146 1.00 96.56 218 GLU A N 1
ATOM 1689 C CA . GLU A 1 218 ? 6.868 -9.732 4.150 1.00 96.56 218 GLU A CA 1
ATOM 1690 C C . GLU A 1 218 ? 5.672 -9.364 5.020 1.00 96.56 218 GLU A C 1
ATOM 1692 O O . GLU A 1 218 ? 5.717 -8.337 5.693 1.00 96.56 218 GLU A O 1
ATOM 1697 N N . GLU A 1 219 ? 4.592 -10.147 5.018 1.00 97.94 219 GLU A N 1
ATOM 1698 C CA . GLU A 1 219 ? 3.454 -9.872 5.899 1.00 97.94 219 GLU A CA 1
ATOM 1699 C C . GLU A 1 219 ? 3.846 -10.100 7.360 1.00 97.94 219 GLU A C 1
ATOM 1701 O O . GLU A 1 219 ? 3.595 -9.235 8.198 1.00 97.94 219 GLU A O 1
ATOM 1706 N N . LEU A 1 220 ? 4.568 -11.180 7.676 1.00 96.44 220 LEU A N 1
ATOM 1707 C CA . LEU A 1 220 ? 5.049 -11.423 9.036 1.00 96.44 220 LEU A CA 1
ATOM 1708 C C . LEU A 1 220 ? 5.934 -10.274 9.545 1.00 96.44 220 LEU A C 1
ATOM 1710 O O . LEU A 1 220 ? 5.775 -9.834 10.685 1.00 96.44 220 LEU A O 1
ATOM 1714 N N . ALA A 1 221 ? 6.816 -9.733 8.701 1.00 96.88 221 ALA A N 1
ATOM 1715 C CA . ALA A 1 221 ? 7.659 -8.602 9.073 1.00 96.88 221 ALA A CA 1
ATOM 1716 C C . ALA A 1 221 ? 6.858 -7.323 9.384 1.00 96.88 221 ALA A C 1
ATOM 1718 O O . ALA A 1 221 ? 7.218 -6.571 10.296 1.00 96.88 221 ALA A O 1
ATOM 1719 N N . LYS A 1 222 ? 5.754 -7.075 8.669 1.00 98.00 222 LYS A N 1
ATOM 1720 C CA . LYS A 1 222 ? 4.831 -5.963 8.961 1.00 98.00 222 LYS A CA 1
ATOM 1721 C C . LYS A 1 222 ? 4.041 -6.210 10.247 1.00 98.00 222 LYS A C 1
ATOM 1723 O O . LYS A 1 222 ? 3.889 -5.303 11.064 1.00 98.00 222 LYS A O 1
ATOM 1728 N N . LEU A 1 223 ? 3.600 -7.447 10.480 1.00 96.19 223 LEU A N 1
ATOM 1729 C CA . LEU A 1 223 ? 2.932 -7.851 11.720 1.00 96.19 223 LEU A CA 1
ATOM 1730 C C . LEU A 1 223 ? 3.813 -7.581 12.953 1.00 96.19 223 LEU A C 1
ATOM 1732 O O . LEU A 1 223 ? 3.308 -7.077 13.956 1.00 96.19 223 LEU A O 1
ATOM 1736 N N . PHE A 1 224 ? 5.123 -7.847 12.876 1.00 95.31 224 PHE A N 1
ATOM 1737 C CA . PHE A 1 224 ? 6.062 -7.513 13.955 1.00 95.31 224 PHE A CA 1
ATOM 1738 C C . PHE A 1 224 ? 6.116 -6.010 14.251 1.00 95.31 224 PHE A C 1
ATOM 1740 O O . PHE A 1 224 ? 6.163 -5.624 15.417 1.00 95.31 224 PHE A O 1
ATOM 1747 N N . MET A 1 225 ? 6.051 -5.153 13.229 1.00 95.75 225 MET A N 1
ATOM 1748 C CA . MET A 1 225 ? 5.982 -3.706 13.445 1.00 95.75 225 MET A CA 1
ATOM 1749 C C . MET A 1 225 ? 4.694 -3.313 14.183 1.00 95.75 225 MET A C 1
ATOM 1751 O O . MET A 1 225 ? 4.733 -2.556 15.154 1.00 95.75 225 MET A O 1
ATOM 1755 N N . LEU A 1 226 ? 3.550 -3.879 13.789 1.00 95.81 226 LEU A N 1
ATOM 1756 C CA . LEU A 1 226 ? 2.270 -3.633 14.463 1.00 95.81 226 LEU A CA 1
ATOM 1757 C C . LEU A 1 226 ? 2.225 -4.182 15.893 1.00 95.81 226 LEU A C 1
ATOM 1759 O O . LEU A 1 226 ? 1.543 -3.613 16.748 1.00 95.81 226 LEU A O 1
ATOM 1763 N N . TYR A 1 227 ? 2.980 -5.242 16.188 1.00 89.50 227 TYR A N 1
ATOM 1764 C CA . TYR A 1 227 ? 3.106 -5.776 17.542 1.00 89.50 227 TYR A CA 1
ATOM 1765 C C . TYR A 1 227 ? 3.671 -4.740 18.527 1.00 89.50 227 TYR A C 1
ATOM 1767 O O . TYR A 1 227 ? 3.233 -4.703 19.673 1.00 89.50 227 TYR A O 1
ATOM 1775 N N . PHE A 1 228 ? 4.547 -3.821 18.106 1.00 90.19 228 PHE A N 1
ATOM 1776 C CA . PHE A 1 228 ? 5.023 -2.741 18.986 1.00 90.19 228 PHE A CA 1
ATOM 1777 C C . PHE A 1 228 ? 3.940 -1.721 19.357 1.00 90.19 228 PHE A C 1
ATOM 1779 O O . PHE A 1 228 ? 4.055 -1.042 20.376 1.00 90.19 228 PHE A O 1
ATOM 1786 N N . LEU A 1 229 ? 2.868 -1.628 18.569 1.00 90.88 229 LEU A N 1
ATOM 1787 C CA . LEU A 1 229 ? 1.720 -0.760 18.847 1.00 90.88 229 LEU A CA 1
ATOM 1788 C C . LEU A 1 229 ? 0.636 -1.475 19.671 1.00 90.88 229 LEU A C 1
ATOM 1790 O O . LEU A 1 229 ? -0.260 -0.834 20.224 1.00 90.88 229 LEU A O 1
ATOM 1794 N N . TRP A 1 230 ? 0.732 -2.802 19.791 1.00 88.69 230 TRP A N 1
ATOM 1795 C CA . TRP A 1 230 ? -0.182 -3.646 20.558 1.00 88.69 230 TRP A CA 1
ATOM 1796 C C . TRP A 1 230 ? -0.345 -3.265 22.032 1.00 88.69 230 TRP A C 1
ATOM 1798 O O . TRP A 1 230 ? -1.479 -3.337 22.511 1.00 88.69 230 TRP A O 1
ATOM 1808 N N . PRO A 1 231 ? 0.707 -2.878 22.789 1.00 88.56 231 PRO A N 1
ATOM 1809 C CA . PRO A 1 231 ? 0.581 -2.632 24.227 1.00 88.56 231 PRO A CA 1
ATOM 1810 C C . PRO A 1 231 ? -0.469 -1.576 24.584 1.00 88.56 231 PRO A C 1
ATOM 1812 O O . PRO A 1 231 ? -1.083 -1.662 25.643 1.00 88.56 231 PRO A O 1
ATOM 1815 N N . GLY A 1 232 ? -0.746 -0.630 23.679 1.00 82.50 232 GLY A N 1
ATOM 1816 C CA . GLY A 1 232 ? -1.817 0.357 23.845 1.00 82.50 232 GLY A CA 1
ATOM 1817 C C . GLY A 1 232 ? -3.239 -0.203 23.702 1.00 82.50 232 GLY A C 1
ATOM 1818 O O . GLY A 1 232 ? -4.193 0.553 23.853 1.00 82.50 232 GLY A O 1
ATOM 1819 N N . ARG A 1 233 ? -3.386 -1.496 23.373 1.00 88.38 233 ARG A N 1
ATOM 1820 C CA . ARG A 1 233 ? -4.639 -2.209 23.060 1.00 88.38 233 ARG A CA 1
ATOM 1821 C C . ARG A 1 233 ? -5.611 -1.370 22.214 1.00 88.38 233 ARG A C 1
ATOM 1823 O O . ARG A 1 233 ? -6.774 -1.213 22.598 1.00 88.38 233 ARG A O 1
ATOM 1830 N N . PRO A 1 234 ? -5.154 -0.807 21.076 1.00 89.94 234 PRO A N 1
ATOM 1831 C CA . PRO A 1 234 ? -6.007 0.010 20.220 1.00 89.94 234 PRO A CA 1
ATOM 1832 C C . PRO A 1 234 ? -7.264 -0.760 19.797 1.00 89.94 234 PRO A C 1
ATOM 1834 O O . PRO A 1 234 ? -7.248 -1.987 19.670 1.00 89.94 234 PRO A O 1
ATOM 1837 N N . ARG A 1 235 ? -8.372 -0.044 19.576 1.00 91.75 235 ARG A N 1
ATOM 1838 C CA . ARG A 1 235 ? -9.574 -0.644 18.977 1.00 91.75 235 ARG A CA 1
ATOM 1839 C C . ARG A 1 235 ? -9.238 -1.213 17.590 1.00 91.75 235 ARG A C 1
ATOM 1841 O O . ARG A 1 235 ? -8.340 -0.676 16.934 1.00 91.75 235 ARG A O 1
ATOM 1848 N N . PRO A 1 236 ? -9.940 -2.253 17.111 1.00 92.62 236 PRO A N 1
ATOM 1849 C CA . PRO A 1 236 ? -9.670 -2.870 15.811 1.00 92.62 236 PRO A CA 1
ATOM 1850 C C . PRO A 1 236 ? -9.530 -1.888 14.645 1.00 92.62 236 PRO A C 1
ATOM 1852 O O . PRO A 1 236 ? -8.621 -2.024 13.840 1.00 92.62 236 PRO A O 1
ATOM 1855 N N . GLN A 1 237 ? -10.366 -0.857 14.587 1.00 92.19 237 GLN A N 1
ATOM 1856 C CA . GLN A 1 237 ? -10.379 0.17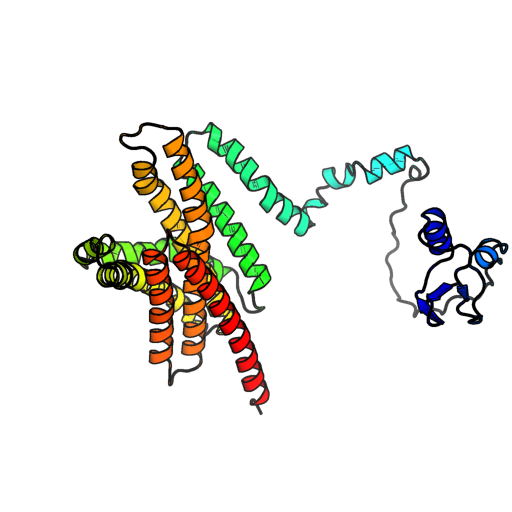3 13.547 1.00 92.19 237 GLN A CA 1
ATOM 1857 C C . GLN A 1 237 ? -9.158 1.098 13.652 1.00 92.19 237 GLN A C 1
ATOM 1859 O O . GLN A 1 237 ? -8.585 1.489 12.640 1.00 92.19 237 GLN A O 1
ATOM 1864 N N . VAL A 1 238 ? -8.720 1.410 14.875 1.00 94.56 238 VAL A N 1
ATOM 1865 C CA . VAL A 1 238 ? -7.504 2.200 15.130 1.00 94.56 238 VAL A CA 1
ATOM 1866 C C . VAL A 1 238 ? -6.265 1.390 14.749 1.00 94.56 238 VAL A C 1
ATOM 1868 O O . VAL A 1 238 ? -5.373 1.901 14.078 1.00 94.56 238 VAL A O 1
ATOM 1871 N N . MET A 1 239 ? -6.219 0.107 15.122 1.00 96.19 239 MET A N 1
ATOM 1872 C CA . MET A 1 239 ? -5.114 -0.777 14.745 1.00 96.19 239 MET A CA 1
ATOM 1873 C C . MET A 1 239 ? -5.090 -1.051 13.240 1.00 96.19 239 MET A C 1
ATOM 1875 O O . MET A 1 239 ? -4.021 -1.091 12.642 1.00 96.19 239 MET A O 1
ATOM 1879 N N . MET A 1 240 ? -6.257 -1.178 12.609 1.00 96.19 240 MET A N 1
ATOM 1880 C CA . MET A 1 240 ? -6.394 -1.241 11.156 1.00 96.19 240 MET A CA 1
ATOM 1881 C C . MET A 1 240 ? -5.815 0.018 10.505 1.00 96.19 240 MET A C 1
ATOM 1883 O O . MET A 1 240 ? -5.042 -0.099 9.561 1.00 96.19 240 MET A O 1
ATOM 1887 N N . PHE A 1 241 ? -6.110 1.209 11.035 1.00 96.50 241 PHE A N 1
ATOM 1888 C CA . PHE A 1 241 ? -5.537 2.461 10.539 1.00 96.50 241 PHE A CA 1
ATOM 1889 C C . PHE A 1 241 ? -4.006 2.506 10.671 1.00 96.50 241 PHE A C 1
ATOM 1891 O O . PHE A 1 241 ? -3.313 2.891 9.731 1.00 96.50 241 PHE A O 1
ATOM 1898 N N . TYR A 1 242 ? -3.451 2.063 11.802 1.00 97.81 242 TYR A N 1
ATOM 1899 C CA . TYR A 1 242 ? -1.998 1.906 11.941 1.00 97.81 242 TYR A CA 1
ATOM 1900 C C . TYR A 1 242 ? -1.438 0.859 10.969 1.00 97.81 242 TYR A C 1
ATOM 1902 O O . TYR A 1 242 ? -0.358 1.057 10.419 1.00 97.81 242 TYR A O 1
ATOM 1910 N N . GLY A 1 243 ? -2.203 -0.197 10.685 1.00 98.00 243 GLY A N 1
ATOM 1911 C CA . GLY A 1 243 ? -1.932 -1.164 9.625 1.00 98.00 243 GLY A CA 1
ATOM 1912 C C . GLY A 1 243 ? -1.830 -0.521 8.243 1.00 98.00 243 GLY A C 1
ATOM 1913 O O . GLY A 1 243 ? -0.860 -0.775 7.537 1.00 98.00 243 GLY A O 1
ATOM 1914 N N . LEU A 1 244 ? -2.755 0.375 7.883 1.00 98.25 244 LEU A N 1
ATOM 1915 C CA . LEU A 1 244 ? -2.694 1.129 6.624 1.00 98.25 244 LEU A CA 1
ATOM 1916 C C . LEU A 1 244 ? -1.380 1.916 6.508 1.00 98.25 244 LEU A C 1
ATOM 1918 O O . LEU A 1 244 ? -0.700 1.835 5.489 1.00 98.25 244 LEU A O 1
ATOM 1922 N N . MET A 1 245 ? -0.986 2.622 7.572 1.00 98.38 245 MET A N 1
ATOM 1923 C CA . MET A 1 245 ? 0.265 3.393 7.599 1.00 98.38 245 MET A CA 1
ATOM 1924 C C . MET A 1 245 ? 1.506 2.494 7.530 1.00 98.38 245 MET A C 1
ATOM 1926 O O . MET A 1 245 ? 2.457 2.812 6.819 1.00 98.38 245 MET A O 1
ATOM 1930 N N . CYS A 1 246 ? 1.479 1.351 8.219 1.00 98.50 246 CYS A N 1
ATOM 1931 C CA . CYS A 1 246 ? 2.538 0.343 8.185 1.00 98.50 246 CYS A CA 1
ATOM 1932 C C . CYS A 1 246 ? 2.708 -0.274 6.790 1.00 98.50 246 CYS A C 1
ATOM 1934 O O . CYS A 1 246 ? 3.821 -0.422 6.300 1.00 98.50 246 CYS A O 1
ATOM 1936 N N . GLY A 1 247 ? 1.618 -0.642 6.119 1.00 98.38 247 GLY A N 1
ATOM 1937 C CA . GLY A 1 247 ? 1.711 -1.206 4.775 1.00 98.38 247 GLY A CA 1
ATOM 1938 C C . GLY A 1 247 ? 2.159 -0.175 3.743 1.00 98.38 247 GLY A C 1
ATOM 1939 O O . GLY A 1 247 ? 2.955 -0.495 2.864 1.00 98.38 247 GLY A O 1
ATOM 1940 N N . LEU A 1 248 ? 1.709 1.074 3.891 1.00 98.44 248 LEU A N 1
ATOM 1941 C CA . LEU A 1 248 ? 2.113 2.172 3.021 1.00 98.44 248 LEU A CA 1
ATOM 1942 C C . LEU A 1 248 ? 3.620 2.454 3.117 1.00 98.44 248 LEU A C 1
ATOM 1944 O O . LEU A 1 248 ? 4.282 2.555 2.088 1.00 98.44 248 LEU A O 1
ATOM 1948 N N . GLY A 1 249 ? 4.167 2.540 4.335 1.00 98.00 249 GLY A N 1
ATOM 1949 C CA . GLY A 1 249 ? 5.599 2.765 4.551 1.00 98.00 249 GLY A CA 1
ATOM 1950 C C . GLY A 1 249 ? 6.464 1.648 3.965 1.00 98.00 249 GLY A C 1
ATOM 1951 O O . GLY A 1 249 ? 7.412 1.921 3.226 1.00 98.00 249 GLY A O 1
ATOM 1952 N N . PHE A 1 250 ? 6.080 0.391 4.208 1.00 98.44 250 PHE A N 1
ATOM 1953 C CA . PHE A 1 250 ? 6.736 -0.771 3.610 1.00 98.44 250 PHE A CA 1
ATOM 1954 C C . PHE A 1 250 ? 6.715 -0.718 2.078 1.00 98.44 250 PHE A C 1
ATOM 1956 O O . PHE A 1 250 ? 7.758 -0.837 1.438 1.00 98.44 250 PHE A O 1
ATOM 1963 N N . GLY A 1 251 ? 5.532 -0.524 1.487 1.00 97.75 251 GLY A N 1
ATOM 1964 C CA . GLY A 1 251 ? 5.356 -0.572 0.037 1.00 97.75 251 GLY A CA 1
ATOM 1965 C C . GLY A 1 251 ? 6.075 0.561 -0.692 1.00 97.75 251 GLY A C 1
ATOM 1966 O O . GLY A 1 251 ? 6.587 0.351 -1.787 1.00 97.75 251 GLY A O 1
ATOM 1967 N N . ILE A 1 252 ? 6.179 1.746 -0.082 1.00 96.94 252 ILE A N 1
ATOM 1968 C CA . ILE A 1 252 ? 6.973 2.855 -0.626 1.00 96.94 252 ILE A CA 1
ATOM 1969 C C . ILE A 1 252 ? 8.457 2.509 -0.654 1.00 96.94 252 ILE A C 1
ATOM 1971 O O . ILE A 1 252 ? 9.094 2.665 -1.694 1.00 96.94 252 ILE A O 1
ATOM 1975 N N . TYR A 1 253 ? 9.006 2.012 0.455 1.00 96.56 253 TYR A N 1
ATOM 1976 C CA . TYR A 1 253 ? 10.422 1.656 0.508 1.00 96.56 253 TYR A CA 1
ATOM 1977 C C . TYR A 1 253 ? 10.759 0.542 -0.491 1.00 96.56 253 TYR A C 1
ATOM 1979 O O . TYR A 1 253 ? 11.744 0.624 -1.234 1.00 96.56 253 TYR A O 1
ATOM 1987 N N . GLU A 1 254 ? 9.922 -0.497 -0.536 1.00 96.06 254 GLU A N 1
ATOM 1988 C CA . GLU A 1 254 ? 10.064 -1.575 -1.506 1.00 96.06 254 GLU A CA 1
ATOM 1989 C C . GLU A 1 254 ? 9.987 -1.026 -2.941 1.00 96.06 254 GLU A C 1
ATOM 1991 O O . GLU A 1 254 ? 10.879 -1.286 -3.753 1.00 96.06 254 GLU A O 1
ATOM 1996 N N . GLY A 1 255 ? 8.971 -0.214 -3.242 1.00 96.00 255 GLY A N 1
ATOM 1997 C CA . GLY A 1 255 ? 8.775 0.412 -4.545 1.00 96.00 255 GLY A CA 1
ATOM 1998 C C . GLY A 1 255 ? 10.001 1.195 -5.010 1.00 96.00 255 GLY A C 1
ATOM 1999 O O . GLY A 1 255 ? 10.463 0.988 -6.133 1.00 96.00 255 GLY A O 1
ATOM 2000 N N . VAL A 1 256 ? 10.583 2.021 -4.135 1.00 95.88 256 VAL A N 1
ATOM 2001 C CA . VAL A 1 256 ? 11.808 2.782 -4.427 1.00 95.88 256 VAL A CA 1
ATOM 2002 C C . VAL A 1 256 ? 12.996 1.860 -4.695 1.00 95.88 256 VAL A C 1
ATOM 2004 O O . VAL A 1 256 ? 13.766 2.106 -5.627 1.00 95.88 256 VAL A O 1
ATOM 2007 N N . THR A 1 257 ? 13.138 0.783 -3.921 1.00 94.06 257 THR A N 1
ATOM 2008 C CA . THR A 1 257 ? 14.236 -0.177 -4.087 1.00 94.06 257 THR A CA 1
ATOM 2009 C C . THR A 1 257 ? 14.128 -0.901 -5.427 1.00 94.06 257 THR A C 1
ATOM 2011 O O . THR A 1 257 ? 15.113 -0.970 -6.163 1.00 94.06 257 THR A O 1
ATOM 2014 N N . TYR A 1 258 ? 12.939 -1.385 -5.802 1.00 93.38 258 TYR A N 1
ATOM 2015 C CA . TYR A 1 258 ? 12.714 -2.005 -7.113 1.00 93.38 258 TYR A CA 1
ATOM 2016 C C . TYR A 1 258 ? 12.943 -1.025 -8.259 1.00 93.38 258 TYR A C 1
ATOM 2018 O O . TYR A 1 258 ? 13.541 -1.394 -9.273 1.00 93.38 258 TYR A O 1
ATOM 2026 N N . GLN A 1 259 ? 12.485 0.217 -8.101 1.00 93.88 259 GLN A N 1
ATOM 2027 C CA . GLN A 1 259 ? 12.591 1.220 -9.149 1.00 93.88 259 GLN A CA 1
ATOM 2028 C C . GLN A 1 259 ? 14.042 1.634 -9.397 1.00 93.88 259 GLN A C 1
ATOM 2030 O O . GLN A 1 259 ? 14.472 1.692 -10.545 1.00 93.88 259 GLN A O 1
ATOM 2035 N N . SER A 1 260 ? 14.811 1.805 -8.323 1.00 91.62 260 SER A N 1
ATOM 2036 C CA . SER A 1 260 ? 16.234 2.156 -8.371 1.00 91.62 260 SER A CA 1
ATOM 2037 C C . SER A 1 260 ? 17.149 0.994 -8.785 1.00 91.62 260 SER A C 1
ATOM 2039 O O . SER A 1 260 ? 18.350 1.195 -8.938 1.00 91.62 260 SER A O 1
ATOM 2041 N N . SER A 1 261 ? 16.621 -0.226 -8.945 1.00 90.56 261 SER A N 1
ATOM 2042 C CA . SER A 1 261 ? 17.423 -1.415 -9.257 1.00 90.56 261 SER A CA 1
ATOM 2043 C C . SER A 1 261 ? 16.839 -2.235 -10.411 1.00 90.56 261 SER A C 1
ATOM 2045 O O . SER A 1 261 ? 17.166 -2.006 -11.577 1.00 90.56 261 SER A O 1
ATOM 2047 N N . LEU A 1 262 ? 15.986 -3.213 -10.110 1.00 89.81 262 LEU A N 1
ATOM 2048 C CA . LEU A 1 262 ? 15.499 -4.206 -11.058 1.00 89.81 262 LEU A CA 1
ATOM 2049 C C . LEU A 1 262 ? 14.734 -3.568 -12.222 1.00 89.81 262 LEU A C 1
ATOM 2051 O O . LEU A 1 262 ? 15.010 -3.895 -13.374 1.00 89.81 262 LEU A O 1
ATOM 2055 N N . ASN A 1 263 ? 13.821 -2.637 -11.946 1.00 92.25 263 ASN A N 1
ATOM 2056 C CA . ASN A 1 263 ? 13.011 -2.020 -12.996 1.00 92.25 263 ASN A CA 1
ATOM 2057 C C . ASN A 1 263 ? 13.856 -1.142 -13.917 1.00 92.25 263 ASN A C 1
ATOM 2059 O O . ASN A 1 263 ? 13.595 -1.110 -15.118 1.00 92.25 263 ASN A O 1
ATOM 2063 N N . LEU A 1 264 ? 14.888 -0.480 -13.384 1.00 90.88 264 LEU A N 1
ATOM 2064 C CA . LEU A 1 264 ? 15.840 0.279 -14.190 1.00 90.88 264 LEU A CA 1
ATOM 2065 C C . LEU A 1 264 ? 16.610 -0.645 -15.142 1.00 90.88 264 LEU A C 1
ATOM 2067 O O . LEU A 1 264 ? 16.690 -0.364 -16.334 1.00 90.88 264 LEU A O 1
ATOM 2071 N N . ARG A 1 265 ? 17.100 -1.789 -14.646 1.00 90.81 265 ARG A N 1
ATOM 2072 C CA . ARG A 1 265 ? 17.821 -2.787 -15.460 1.00 90.81 265 ARG A CA 1
ATOM 2073 C C . ARG A 1 265 ? 16.952 -3.429 -16.540 1.00 90.81 265 ARG A C 1
ATOM 2075 O O . ARG A 1 265 ? 17.446 -3.689 -17.631 1.00 90.81 265 ARG A O 1
ATOM 2082 N N . ILE A 1 266 ? 15.686 -3.705 -16.230 1.00 89.06 266 ILE A N 1
ATOM 2083 C CA . ILE A 1 266 ? 14.730 -4.275 -17.191 1.00 89.06 266 ILE A CA 1
ATOM 2084 C C . ILE A 1 266 ? 14.360 -3.241 -18.257 1.00 89.06 266 ILE A C 1
ATOM 2086 O O . ILE A 1 266 ? 14.259 -3.583 -19.431 1.00 89.06 266 ILE A O 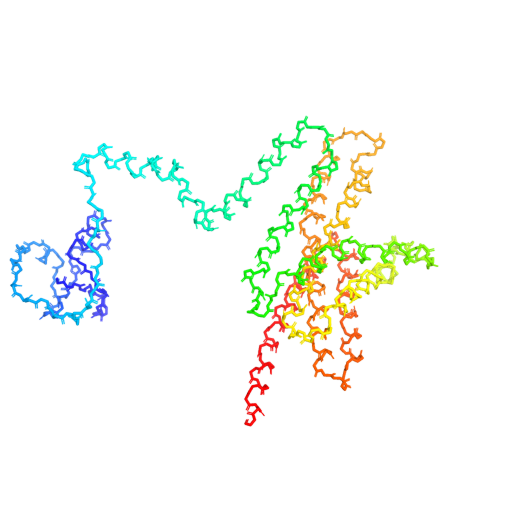1
ATOM 2090 N N . SER A 1 267 ? 14.168 -1.983 -17.856 1.00 92.69 267 SER A N 1
ATOM 2091 C CA . SER A 1 267 ? 13.729 -0.919 -18.765 1.00 92.69 267 SER A CA 1
ATOM 2092 C C . SER A 1 267 ? 14.859 -0.394 -19.650 1.00 92.69 267 SER A C 1
ATOM 2094 O O . SER A 1 267 ? 14.613 0.006 -20.783 1.00 92.69 267 SER A O 1
ATOM 2096 N N . PHE A 1 268 ? 16.100 -0.425 -19.160 1.00 91.12 268 PHE A N 1
ATOM 2097 C CA . PHE A 1 268 ? 17.285 0.028 -19.888 1.00 91.12 268 PHE A CA 1
ATOM 2098 C C . PHE A 1 268 ? 18.382 -1.046 -19.872 1.00 91.12 268 PHE A C 1
ATOM 2100 O O . PHE A 1 268 ? 19.382 -0.910 -19.154 1.00 91.12 268 PHE A O 1
ATOM 2107 N N . PRO A 1 269 ? 18.221 -2.132 -20.653 1.00 86.94 269 PRO A N 1
ATOM 2108 C CA . PRO A 1 269 ? 19.259 -3.146 -20.793 1.00 86.94 269 PRO A CA 1
ATOM 2109 C C . PRO A 1 269 ? 20.579 -2.509 -21.247 1.00 86.94 269 PRO A C 1
ATOM 2111 O O . PRO A 1 269 ? 20.591 -1.641 -22.120 1.00 86.94 269 PRO A O 1
ATOM 2114 N N . GLU A 1 270 ? 21.692 -2.906 -20.624 1.00 86.00 270 GLU A N 1
ATOM 2115 C CA . GLU A 1 270 ? 23.037 -2.350 -20.885 1.00 86.00 270 GLU A CA 1
ATOM 2116 C C . GLU A 1 270 ? 23.160 -0.827 -20.662 1.00 86.00 270 GLU A C 1
ATOM 2118 O O . GLU A 1 270 ? 24.109 -0.202 -21.132 1.00 86.00 270 GLU A O 1
ATOM 2123 N N . GLY A 1 271 ? 22.207 -0.206 -19.957 1.00 82.31 271 GLY A N 1
ATOM 2124 C CA . GLY A 1 271 ? 22.180 1.243 -19.739 1.00 82.31 271 GLY A CA 1
ATOM 2125 C C . GLY A 1 271 ? 21.754 2.052 -20.968 1.00 82.31 271 GLY A C 1
ATOM 2126 O O . GLY A 1 271 ? 21.936 3.268 -20.991 1.00 82.31 271 GLY A O 1
ATOM 2127 N N . ARG A 1 272 ? 21.190 1.410 -22.000 1.00 83.94 272 ARG A N 1
ATOM 2128 C CA . ARG A 1 272 ? 20.742 2.095 -23.218 1.00 83.94 272 ARG A CA 1
ATOM 2129 C C . ARG A 1 272 ? 19.312 2.605 -23.073 1.00 83.94 272 ARG A C 1
ATOM 2131 O O . ARG A 1 272 ? 18.376 1.827 -22.900 1.00 83.94 272 ARG A O 1
ATOM 2138 N N . ALA A 1 273 ? 19.144 3.919 -23.202 1.00 86.19 273 ALA A N 1
ATOM 2139 C CA . ALA A 1 273 ? 17.833 4.551 -23.248 1.00 86.19 273 ALA A CA 1
ATOM 2140 C C . ALA A 1 273 ? 17.148 4.285 -24.598 1.00 86.19 273 ALA A C 1
ATOM 2142 O O . ALA A 1 273 ? 17.687 4.609 -25.655 1.00 86.19 273 ALA A O 1
ATOM 2143 N N . THR A 1 274 ? 15.944 3.717 -24.553 1.00 90.25 274 THR A N 1
ATOM 2144 C CA . THR A 1 274 ? 15.048 3.557 -25.707 1.00 90.25 274 THR A CA 1
ATOM 2145 C C . THR A 1 274 ? 13.690 4.173 -25.379 1.00 90.25 274 THR A C 1
ATOM 2147 O O . THR A 1 274 ? 13.342 4.314 -24.204 1.00 90.25 274 THR A O 1
ATOM 2150 N N . ALA A 1 275 ? 12.918 4.546 -26.403 1.00 89.69 275 ALA A N 1
ATOM 2151 C CA . ALA A 1 275 ? 11.570 5.082 -26.205 1.00 89.69 275 ALA A CA 1
ATOM 2152 C C . ALA A 1 275 ? 10.662 4.067 -25.484 1.00 89.69 275 ALA A C 1
ATOM 2154 O O . ALA A 1 275 ? 10.005 4.416 -24.503 1.00 89.69 275 ALA A O 1
ATOM 2155 N N . ASP A 1 276 ? 10.709 2.801 -25.904 1.00 89.69 276 ASP A N 1
ATOM 2156 C CA . ASP A 1 276 ? 9.937 1.716 -25.289 1.00 89.69 276 ASP A CA 1
ATOM 2157 C C . ASP A 1 276 ? 10.362 1.473 -23.838 1.00 89.69 276 ASP A C 1
ATOM 2159 O O . ASP A 1 276 ? 9.520 1.383 -22.944 1.00 89.69 276 ASP A O 1
ATOM 2163 N N . GLY A 1 277 ? 11.673 1.448 -23.579 1.00 91.81 277 GLY A N 1
ATOM 2164 C CA . GLY A 1 277 ? 12.227 1.325 -22.233 1.00 91.81 277 GLY A CA 1
ATOM 2165 C C . GLY A 1 277 ? 11.776 2.453 -21.306 1.00 91.81 277 GLY A C 1
ATOM 2166 O O . GLY A 1 277 ? 11.341 2.202 -20.183 1.00 91.81 277 GLY A O 1
ATOM 2167 N N . ALA A 1 278 ? 11.791 3.697 -21.790 1.00 90.44 278 ALA A N 1
ATOM 2168 C CA . ALA A 1 278 ? 11.298 4.844 -21.032 1.00 90.44 278 ALA A CA 1
ATOM 2169 C C . ALA A 1 278 ? 9.793 4.735 -20.729 1.00 90.44 278 ALA A C 1
ATOM 2171 O O . ALA A 1 278 ? 9.374 5.009 -19.601 1.00 90.44 278 ALA A O 1
ATOM 2172 N N . GLY A 1 279 ? 8.992 4.276 -21.697 1.00 91.50 279 GLY A N 1
ATOM 2173 C CA . GLY A 1 279 ? 7.564 4.017 -21.511 1.00 91.50 279 GLY A CA 1
ATOM 2174 C C . GLY A 1 279 ? 7.290 2.953 -20.443 1.00 91.50 279 GLY A C 1
ATOM 2175 O O . GLY A 1 279 ? 6.488 3.177 -19.533 1.00 91.50 279 GLY A O 1
ATOM 2176 N N . VAL A 1 280 ? 8.008 1.827 -20.495 1.00 90.75 280 VAL A N 1
ATOM 2177 C CA . VAL A 1 280 ? 7.920 0.755 -19.488 1.00 90.75 280 VAL A CA 1
ATOM 2178 C C . VAL A 1 280 ? 8.330 1.269 -18.108 1.00 90.75 280 VAL A C 1
ATOM 2180 O O . VAL A 1 280 ? 7.603 1.061 -17.135 1.00 90.75 280 VAL A O 1
ATOM 2183 N N . TYR A 1 281 ? 9.448 1.991 -18.010 1.00 92.12 281 TYR A N 1
ATOM 2184 C CA . TYR A 1 281 ? 9.929 2.537 -16.743 1.00 92.12 281 TYR A CA 1
ATOM 2185 C C . TYR A 1 281 ? 8.919 3.503 -16.115 1.00 92.12 281 TYR A C 1
ATOM 2187 O O . TYR A 1 281 ? 8.690 3.463 -14.904 1.00 92.12 281 TYR A O 1
ATOM 2195 N N . TYR A 1 282 ? 8.282 4.354 -16.923 1.00 91.12 282 TYR A N 1
ATOM 2196 C CA . TYR A 1 282 ? 7.237 5.269 -16.468 1.00 91.12 282 TYR A CA 1
ATOM 2197 C C . TYR A 1 282 ? 6.008 4.519 -15.927 1.00 91.12 282 TYR A C 1
ATOM 2199 O O . TYR A 1 282 ? 5.557 4.801 -14.817 1.00 91.12 282 TYR A O 1
ATOM 2207 N N . MET A 1 283 ? 5.514 3.503 -16.640 1.00 92.12 283 MET A N 1
ATOM 2208 C CA . MET A 1 283 ? 4.394 2.675 -16.166 1.00 92.12 283 MET A CA 1
ATOM 2209 C C . MET A 1 283 ? 4.738 1.925 -14.871 1.00 92.12 283 MET A C 1
ATOM 2211 O O . MET A 1 283 ? 3.921 1.855 -13.950 1.00 92.12 283 MET A O 1
ATOM 2215 N N . LEU A 1 284 ? 5.969 1.416 -14.758 1.00 92.81 284 LEU A N 1
ATOM 2216 C CA . LEU A 1 284 ? 6.455 0.772 -13.539 1.00 92.81 284 LEU A CA 1
ATOM 2217 C C . LEU A 1 284 ? 6.565 1.751 -12.366 1.00 92.81 284 LEU A C 1
ATOM 2219 O O . LEU A 1 284 ? 6.239 1.354 -11.250 1.00 92.81 284 LEU A O 1
ATOM 2223 N N . ASN A 1 285 ? 6.937 3.018 -12.595 1.00 92.25 285 ASN A N 1
ATOM 2224 C CA . ASN A 1 285 ? 6.896 4.054 -11.556 1.00 92.25 285 ASN A CA 1
ATOM 2225 C C . ASN A 1 285 ? 5.472 4.243 -11.025 1.00 92.25 285 ASN A C 1
ATOM 2227 O O . ASN A 1 285 ? 5.267 4.231 -9.813 1.00 92.25 285 ASN A O 1
ATOM 2231 N N . VAL A 1 286 ? 4.481 4.369 -11.915 1.00 91.88 286 VAL A N 1
ATOM 2232 C CA . VAL A 1 286 ? 3.074 4.493 -11.506 1.00 91.88 286 VAL A CA 1
ATOM 2233 C C . VAL A 1 286 ? 2.671 3.277 -10.672 1.00 91.88 286 VAL A C 1
ATOM 2235 O O . VAL A 1 286 ? 2.193 3.428 -9.549 1.00 91.88 286 VAL A O 1
ATOM 2238 N N . LEU A 1 287 ? 2.937 2.065 -11.156 1.00 93.69 287 LEU A N 1
ATOM 2239 C CA . LEU A 1 287 ? 2.603 0.838 -10.436 1.00 93.69 287 LEU A CA 1
ATOM 2240 C C . LEU A 1 287 ? 3.282 0.766 -9.054 1.00 93.69 287 LEU A C 1
ATOM 2242 O O . LEU A 1 287 ? 2.607 0.546 -8.049 1.00 93.69 287 LEU A O 1
ATOM 2246 N N . ARG A 1 288 ? 4.603 0.963 -8.989 1.00 95.25 288 ARG A N 1
ATOM 2247 C CA . ARG A 1 288 ? 5.438 0.714 -7.799 1.00 95.25 288 ARG A CA 1
ATOM 2248 C C . ARG A 1 288 ? 5.395 1.819 -6.762 1.00 95.25 288 ARG A C 1
ATOM 2250 O O . ARG A 1 288 ? 5.586 1.525 -5.590 1.00 95.25 288 ARG A O 1
ATOM 2257 N N . LEU A 1 289 ? 5.165 3.061 -7.174 1.00 94.81 289 LEU A N 1
ATOM 2258 C CA . LEU A 1 289 ? 5.189 4.211 -6.269 1.00 94.81 289 LEU A CA 1
ATOM 2259 C C . LEU A 1 289 ? 3.784 4.693 -5.893 1.00 94.81 289 LEU A C 1
ATOM 2261 O O . LEU A 1 289 ? 3.650 5.471 -4.954 1.00 94.81 289 LEU A O 1
ATOM 2265 N N . THR A 1 290 ? 2.735 4.205 -6.570 1.00 93.12 290 THR A N 1
ATOM 2266 C CA . THR A 1 290 ? 1.342 4.566 -6.250 1.00 93.12 290 THR A CA 1
ATOM 2267 C C . THR A 1 290 ? 0.483 3.354 -5.889 1.00 93.12 290 THR A C 1
ATOM 2269 O O . THR A 1 290 ? -0.045 3.290 -4.781 1.00 93.12 290 THR A O 1
ATOM 2272 N N . SER A 1 291 ? 0.360 2.367 -6.780 1.00 94.69 291 SER A N 1
ATOM 2273 C CA . SER A 1 291 ? -0.668 1.321 -6.676 1.00 94.69 291 SER A CA 1
ATOM 2274 C C . SER A 1 291 ? -0.266 0.168 -5.756 1.00 94.69 291 SER A C 1
ATOM 2276 O O . SER A 1 291 ? -1.067 -0.281 -4.938 1.00 94.69 291 SER A O 1
ATOM 2278 N N . LEU A 1 292 ? 0.981 -0.303 -5.837 1.00 96.31 292 LEU A N 1
ATOM 2279 C CA . LEU A 1 292 ? 1.479 -1.355 -4.946 1.00 96.31 292 LEU A CA 1
ATOM 2280 C C . LEU A 1 292 ? 1.588 -0.892 -3.483 1.00 96.31 292 LEU A C 1
ATOM 2282 O O . LEU A 1 292 ? 1.119 -1.630 -2.618 1.00 96.31 292 LEU A O 1
ATOM 2286 N N . PRO A 1 293 ? 2.079 0.326 -3.164 1.00 97.88 293 PRO A N 1
ATOM 2287 C CA . PRO A 1 293 ? 2.039 0.841 -1.796 1.00 97.88 293 PRO A CA 1
ATOM 2288 C C . PRO A 1 293 ? 0.624 0.895 -1.217 1.00 97.88 293 PRO A C 1
ATOM 2290 O O . PRO A 1 293 ? 0.421 0.564 -0.049 1.00 97.88 293 PRO A O 1
ATOM 2293 N N . PHE A 1 294 ? -0.367 1.243 -2.044 1.00 97.25 294 PHE A N 1
ATOM 2294 C CA . PHE A 1 294 ? -1.773 1.162 -1.665 1.00 97.25 294 PHE A CA 1
ATOM 2295 C C . PHE A 1 294 ? -2.205 -0.275 -1.341 1.00 97.25 294 PHE A C 1
ATOM 2297 O O . PHE A 1 294 ? -2.819 -0.498 -0.300 1.00 97.25 294 PHE A O 1
ATOM 2304 N N . LEU A 1 295 ? -1.863 -1.266 -2.170 1.00 97.56 295 LEU A N 1
ATOM 2305 C CA . LEU A 1 295 ? -2.211 -2.665 -1.892 1.00 97.56 295 LEU A CA 1
ATOM 2306 C C . LEU A 1 295 ? -1.547 -3.197 -0.619 1.00 97.56 295 LEU A C 1
ATOM 2308 O O . LEU A 1 295 ? -2.234 -3.804 0.205 1.00 97.56 295 LEU A O 1
ATOM 2312 N N . HIS A 1 296 ? -0.264 -2.896 -0.396 1.00 98.38 296 HIS A N 1
ATOM 2313 C CA . HIS A 1 296 ? 0.400 -3.225 0.866 1.00 98.38 296 HIS A CA 1
ATOM 2314 C C . HIS A 1 296 ? -0.299 -2.573 2.057 1.00 98.38 296 HIS A C 1
ATOM 2316 O O . HIS A 1 296 ? -0.497 -3.239 3.076 1.00 98.38 296 HIS A O 1
ATOM 2322 N N . ALA A 1 297 ? -0.711 -1.306 1.936 1.00 98.38 297 ALA A N 1
ATOM 2323 C CA . ALA A 1 297 ? -1.515 -0.638 2.953 1.00 98.38 297 ALA A CA 1
ATOM 2324 C C . ALA A 1 297 ? -2.808 -1.411 3.228 1.00 98.38 297 ALA A C 1
ATOM 2326 O O . ALA A 1 297 ? -3.092 -1.699 4.386 1.00 98.38 297 ALA A O 1
ATOM 2327 N N . MET A 1 298 ? -3.554 -1.823 2.198 1.00 98.00 298 MET A N 1
ATOM 2328 C CA . MET A 1 298 ? -4.805 -2.567 2.381 1.00 98.00 298 MET A CA 1
ATOM 2329 C C . MET A 1 298 ? -4.586 -3.914 3.086 1.00 98.00 298 MET A C 1
ATOM 2331 O O . MET A 1 298 ? -5.266 -4.202 4.071 1.00 98.00 298 MET A O 1
ATOM 2335 N N . TRP A 1 299 ? -3.622 -4.723 2.633 1.00 98.50 299 TRP A N 1
ATOM 2336 C CA . TRP A 1 299 ? -3.305 -6.020 3.245 1.00 98.50 299 TRP A CA 1
ATOM 2337 C C . TRP A 1 299 ? -2.880 -5.870 4.708 1.00 98.50 299 TRP A C 1
ATOM 2339 O O . TRP A 1 299 ? -3.384 -6.569 5.589 1.00 98.50 299 TRP A O 1
ATOM 2349 N N . THR A 1 300 ? -2.033 -4.882 4.988 1.00 98.31 300 THR A N 1
ATOM 2350 C CA . THR A 1 300 ? -1.553 -4.609 6.348 1.00 98.31 300 THR A CA 1
ATOM 2351 C C . THR A 1 300 ? -2.646 -3.987 7.224 1.00 98.31 300 THR A C 1
ATOM 2353 O O . THR A 1 300 ? -2.692 -4.229 8.428 1.00 98.31 300 THR A O 1
ATOM 2356 N N . GLY A 1 301 ? -3.584 -3.238 6.640 1.00 97.56 301 GLY A N 1
ATOM 2357 C CA . GLY A 1 301 ? -4.797 -2.769 7.308 1.00 97.56 301 GLY A CA 1
ATOM 2358 C C . GLY A 1 301 ? -5.675 -3.932 7.763 1.00 97.56 301 GLY A C 1
ATOM 2359 O O . GLY A 1 301 ? -6.068 -3.981 8.929 1.00 97.56 301 GLY A O 1
ATOM 2360 N N . ILE A 1 302 ? -5.909 -4.917 6.888 1.00 97.50 302 ILE A N 1
ATOM 2361 C CA . ILE A 1 302 ? -6.629 -6.154 7.234 1.00 97.50 302 ILE A CA 1
ATOM 2362 C C . ILE A 1 302 ? -5.918 -6.884 8.384 1.00 97.50 302 ILE A C 1
ATOM 2364 O O . ILE A 1 302 ? -6.575 -7.279 9.350 1.00 97.50 302 ILE A O 1
ATOM 2368 N N . ALA A 1 303 ? -4.587 -7.012 8.338 1.00 97.62 303 ALA A N 1
ATOM 2369 C CA . ALA A 1 303 ? -3.816 -7.561 9.457 1.00 97.62 303 ALA A CA 1
ATOM 2370 C C . ALA A 1 303 ? -4.059 -6.773 10.756 1.00 97.62 303 ALA A C 1
ATOM 2372 O O . ALA A 1 303 ? -4.387 -7.357 11.790 1.00 97.62 303 ALA A O 1
ATOM 2373 N N . GLY A 1 304 ? -3.952 -5.443 10.692 1.00 96.69 304 GLY A N 1
ATOM 2374 C CA . GLY A 1 304 ? -4.165 -4.538 11.820 1.00 96.69 304 GLY A CA 1
ATOM 2375 C C . GLY A 1 304 ? -5.543 -4.696 12.462 1.00 96.69 304 GLY A C 1
ATOM 2376 O O . GLY A 1 304 ? -5.646 -4.728 13.687 1.00 96.69 304 GLY A O 1
ATOM 2377 N N . TYR A 1 305 ? -6.595 -4.891 11.665 1.00 95.62 305 TYR A N 1
ATOM 2378 C CA . TYR A 1 305 ? -7.941 -5.170 12.168 1.00 95.62 305 TYR A CA 1
ATOM 2379 C C . TYR A 1 305 ? -7.971 -6.415 13.067 1.00 95.62 305 TYR A C 1
ATOM 2381 O O . TYR A 1 305 ? -8.402 -6.347 14.222 1.00 95.62 305 TYR A O 1
ATOM 2389 N N . PHE A 1 306 ? -7.456 -7.546 12.576 1.00 95.56 306 PHE A N 1
ATOM 2390 C CA . PHE A 1 306 ? -7.437 -8.801 13.333 1.00 95.56 306 PHE A CA 1
ATOM 2391 C C . PHE A 1 306 ? -6.505 -8.752 14.544 1.00 95.56 306 PHE A C 1
ATOM 2393 O O . PHE A 1 306 ? -6.845 -9.300 15.593 1.00 95.56 306 PHE A O 1
ATOM 2400 N N . ILE A 1 307 ? -5.375 -8.051 14.438 1.00 95.69 307 ILE A N 1
ATOM 2401 C CA . ILE A 1 307 ? -4.475 -7.764 15.561 1.00 95.69 307 ILE A CA 1
ATOM 2402 C C . ILE A 1 307 ? -5.216 -6.984 16.651 1.00 95.69 307 ILE A C 1
ATOM 2404 O O . ILE A 1 307 ? -5.175 -7.366 17.819 1.00 95.69 307 ILE A O 1
ATOM 2408 N N . GLY A 1 308 ? -5.948 -5.929 16.291 1.00 93.62 308 GLY A N 1
ATOM 2409 C CA . GLY A 1 308 ? -6.734 -5.170 17.259 1.00 93.62 308 GLY A CA 1
ATOM 2410 C C . GLY A 1 308 ? -7.787 -6.039 17.952 1.00 93.62 308 GLY A C 1
ATOM 2411 O O . GLY A 1 308 ? -7.901 -5.997 19.173 1.00 93.62 308 GLY A O 1
ATOM 2412 N N . PHE A 1 309 ? -8.489 -6.915 17.224 1.00 92.56 309 PHE A N 1
ATOM 2413 C CA . PHE A 1 309 ? -9.375 -7.907 17.851 1.00 92.56 309 PHE A CA 1
ATOM 2414 C C . PHE A 1 309 ? -8.611 -8.846 18.788 1.00 92.56 309 PHE A C 1
ATOM 2416 O O . PHE A 1 309 ? -9.026 -9.076 19.922 1.00 92.56 309 PHE A O 1
ATOM 2423 N N . ALA A 1 310 ? -7.471 -9.369 18.357 1.00 93.50 310 ALA A N 1
ATOM 2424 C CA . ALA A 1 310 ? -6.672 -10.280 19.160 1.00 93.50 310 ALA A CA 1
ATOM 2425 C C . ALA A 1 310 ? -6.214 -9.633 20.487 1.00 93.50 310 ALA A C 1
ATOM 2427 O O . ALA A 1 310 ? -6.115 -10.330 21.499 1.00 93.50 310 ALA A O 1
ATOM 2428 N N . ALA A 1 311 ? -6.035 -8.306 20.518 1.00 91.25 311 ALA A N 1
ATOM 2429 C CA . ALA A 1 311 ? -5.742 -7.544 21.731 1.00 91.25 311 ALA A CA 1
ATOM 2430 C C . ALA A 1 311 ? -6.928 -7.450 22.703 1.00 91.25 311 ALA A C 1
ATOM 2432 O O . ALA A 1 311 ? -6.712 -7.307 23.905 1.00 91.25 311 ALA A O 1
ATOM 2433 N N . HIS A 1 312 ? -8.171 -7.566 22.238 1.00 90.06 312 HIS A N 1
ATOM 2434 C CA . HIS A 1 312 ? -9.368 -7.505 23.092 1.00 90.06 312 HIS A CA 1
ATOM 2435 C C . HIS A 1 312 ? -9.948 -8.887 23.436 1.00 90.06 312 HIS A C 1
ATOM 2437 O O . HIS A 1 312 ? -10.687 -9.004 24.409 1.00 90.06 312 HIS A O 1
ATOM 2443 N N . TYR A 1 313 ? -9.573 -9.948 22.710 1.00 90.25 313 TYR A N 1
ATOM 2444 C CA . TYR A 1 313 ? -10.113 -11.306 22.891 1.00 90.25 313 TYR A CA 1
ATOM 2445 C C . TYR A 1 313 ? -9.016 -12.353 23.163 1.00 90.25 313 TYR A C 1
ATOM 2447 O O . TYR A 1 313 ? -8.716 -13.172 22.287 1.00 90.25 313 TYR A O 1
ATOM 2455 N N . PRO A 1 314 ? -8.450 -12.405 24.388 1.00 87.50 314 PRO A N 1
ATOM 2456 C CA . PRO A 1 314 ? -7.329 -13.294 24.719 1.00 87.50 314 PRO A CA 1
ATOM 2457 C C . PRO A 1 314 ? -7.641 -14.781 24.478 1.00 87.50 314 PRO A C 1
ATOM 2459 O O . PRO A 1 314 ? -6.787 -15.522 23.998 1.00 87.50 314 PRO A O 1
ATOM 2462 N N . ALA A 1 315 ? -8.890 -15.209 24.702 1.00 92.19 315 ALA A N 1
ATOM 2463 C CA . ALA A 1 315 ? -9.323 -16.592 24.481 1.00 92.19 315 ALA A CA 1
ATOM 2464 C C . ALA A 1 315 ? -9.191 -17.064 23.017 1.00 92.19 315 ALA A C 1
ATOM 2466 O O . ALA A 1 315 ? -9.081 -18.260 22.763 1.00 92.19 315 ALA A O 1
ATOM 2467 N N . ARG A 1 316 ? -9.201 -16.140 22.045 1.00 92.25 316 ARG A N 1
ATOM 2468 C CA . ARG A 1 316 ? -9.088 -16.435 20.603 1.00 92.25 316 ARG A CA 1
ATOM 2469 C C . ARG A 1 316 ? -7.860 -15.791 19.961 1.00 92.25 316 ARG A C 1
ATOM 2471 O O . ARG A 1 316 ? -7.725 -15.812 18.740 1.00 92.25 316 ARG A O 1
ATOM 2478 N N . GLN A 1 317 ? -6.951 -15.247 20.770 1.00 93.06 317 GLN A N 1
ATOM 2479 C CA . GLN A 1 317 ? -5.827 -14.431 20.313 1.00 93.06 317 GLN A CA 1
ATOM 2480 C C . GLN A 1 317 ? -4.974 -15.145 19.263 1.00 93.06 317 GLN A C 1
ATOM 2482 O O . GLN A 1 317 ? -4.683 -14.572 18.220 1.00 93.06 317 GLN A O 1
ATOM 2487 N N . ARG A 1 318 ? -4.613 -16.412 19.500 1.00 94.94 318 ARG A N 1
ATOM 2488 C CA . ARG A 1 318 ? -3.774 -17.188 18.570 1.00 94.94 318 ARG A CA 1
ATOM 2489 C C . ARG A 1 318 ? -4.435 -17.369 17.204 1.00 94.94 318 ARG A C 1
ATOM 2491 O O . ARG A 1 318 ? -3.778 -17.192 16.187 1.00 94.94 318 ARG A O 1
ATOM 2498 N N . ALA A 1 319 ? -5.732 -17.677 17.188 1.00 96.50 319 ALA A N 1
ATOM 2499 C CA . ALA A 1 319 ? -6.485 -17.834 15.948 1.00 96.50 319 ALA A CA 1
ATOM 2500 C C . ALA A 1 319 ? -6.580 -16.507 15.184 1.00 96.50 319 ALA A C 1
ATOM 2502 O O . ALA A 1 319 ? -6.369 -16.475 13.979 1.00 96.50 319 ALA A O 1
ATOM 2503 N N . LEU A 1 320 ? -6.831 -15.400 15.886 1.00 95.56 320 LEU A N 1
ATOM 2504 C CA . LEU A 1 320 ? -6.912 -14.074 15.273 1.00 95.56 320 LEU A CA 1
ATOM 2505 C C . LEU A 1 320 ? -5.558 -13.601 14.723 1.00 95.56 320 LEU A C 1
ATOM 2507 O O . LEU A 1 320 ? -5.515 -13.056 13.626 1.00 95.56 320 LEU A O 1
ATOM 2511 N N . LEU A 1 321 ? -4.452 -13.862 15.428 1.00 96.19 321 LEU A N 1
ATOM 2512 C CA . LEU A 1 321 ? -3.102 -13.581 14.925 1.00 96.19 321 LEU A CA 1
ATOM 2513 C C . LEU A 1 321 ? -2.751 -14.441 13.705 1.00 96.19 321 LEU A C 1
ATOM 2515 O O . LEU A 1 321 ? -2.153 -13.940 12.758 1.00 96.19 321 LEU A O 1
ATOM 2519 N N . LEU A 1 322 ? -3.161 -15.713 13.693 1.00 97.19 322 LEU A N 1
ATOM 2520 C CA . LEU A 1 322 ? -2.985 -16.576 12.526 1.00 97.19 322 LEU A CA 1
ATOM 2521 C C . LEU A 1 322 ? -3.762 -16.036 11.318 1.00 97.19 322 LEU A C 1
ATOM 2523 O O . LEU A 1 322 ? -3.214 -15.963 10.224 1.00 97.19 322 LEU A O 1
ATOM 2527 N N . VAL A 1 323 ? -5.011 -15.603 11.515 1.00 97.06 323 VAL A N 1
ATOM 2528 C CA . VAL A 1 323 ? -5.823 -14.978 10.457 1.00 97.06 323 VAL A CA 1
ATOM 2529 C C . VAL A 1 323 ? -5.197 -13.665 9.975 1.00 97.06 323 VAL A C 1
ATOM 2531 O O . VAL A 1 323 ? -5.165 -13.426 8.768 1.00 97.06 323 VAL A O 1
ATOM 2534 N N . ALA A 1 324 ? -4.643 -12.858 10.889 1.00 96.69 324 ALA A N 1
ATOM 2535 C CA . ALA A 1 324 ? -3.942 -11.615 10.567 1.00 96.69 324 ALA A CA 1
ATOM 2536 C C . ALA A 1 324 ? -2.719 -11.825 9.662 1.00 96.69 324 ALA A C 1
ATOM 2538 O O . ALA A 1 324 ? -2.351 -10.909 8.940 1.00 96.69 324 ALA A O 1
ATOM 2539 N N . LEU A 1 325 ? -2.102 -13.009 9.690 1.00 98.00 325 LEU A N 1
ATOM 2540 C CA . LEU A 1 325 ? -1.017 -13.380 8.783 1.00 98.00 325 LEU A CA 1
ATOM 2541 C C . LEU A 1 325 ? -1.559 -14.011 7.495 1.00 98.00 325 LEU A C 1
ATOM 2543 O O . LEU A 1 325 ? -1.253 -13.567 6.393 1.00 98.00 325 LEU A O 1
ATOM 2547 N N . VAL A 1 326 ? -2.386 -15.049 7.632 1.00 98.12 326 VAL A N 1
ATOM 2548 C CA . VAL A 1 326 ? -2.791 -15.908 6.515 1.00 98.12 326 VAL A CA 1
ATOM 2549 C C . VAL A 1 326 ? -3.626 -15.150 5.487 1.00 98.12 326 VAL A C 1
ATOM 2551 O O . VAL A 1 326 ? -3.359 -15.272 4.295 1.00 98.12 326 VAL A O 1
ATOM 2554 N N . VAL A 1 327 ? -4.615 -14.354 5.907 1.00 97.56 327 VAL A N 1
ATOM 2555 C CA . VAL A 1 327 ? -5.511 -13.669 4.958 1.00 97.56 327 VAL A CA 1
ATOM 2556 C C . VAL A 1 327 ? -4.749 -12.653 4.091 1.00 97.56 327 VAL A C 1
ATOM 2558 O O . VAL A 1 327 ? -4.831 -12.768 2.865 1.00 97.56 327 VAL A O 1
ATOM 2561 N N . PRO A 1 328 ? -3.966 -11.714 4.662 1.00 98.06 328 PRO A N 1
ATOM 2562 C CA . PRO A 1 328 ? -3.127 -10.807 3.878 1.00 98.06 328 PRO A CA 1
ATOM 2563 C C . PRO A 1 328 ? -2.140 -11.538 2.971 1.00 98.06 328 PRO A C 1
ATOM 2565 O O . PRO A 1 328 ? -2.034 -11.200 1.794 1.00 98.06 328 PRO A O 1
ATOM 2568 N N . SER A 1 329 ? -1.476 -12.587 3.465 1.00 98.44 329 SER A N 1
ATOM 2569 C CA . SER A 1 329 ? -0.510 -13.322 2.653 1.00 98.44 329 SER A CA 1
ATOM 2570 C C . SER A 1 329 ? -1.137 -14.048 1.465 1.00 98.44 329 SER A C 1
ATOM 2572 O O . SER A 1 329 ? -0.540 -14.076 0.392 1.00 98.44 329 SER A O 1
ATOM 2574 N N . LEU A 1 330 ? -2.333 -14.624 1.621 1.00 98.31 330 LEU A N 1
ATOM 2575 C CA . LEU A 1 330 ? -3.042 -15.266 0.512 1.00 98.31 330 LEU A CA 1
ATOM 2576 C C . LEU A 1 330 ? -3.441 -14.241 -0.554 1.00 98.31 330 LEU A C 1
ATOM 2578 O O . LEU A 1 330 ? -3.253 -14.501 -1.743 1.00 98.31 330 LEU A O 1
ATOM 2582 N N . LEU A 1 331 ? -3.948 -13.072 -0.149 1.00 98.12 331 LEU A N 1
ATOM 2583 C CA . LEU A 1 331 ? -4.292 -11.990 -1.078 1.00 98.12 331 LEU A CA 1
ATOM 2584 C C . LEU A 1 331 ? -3.051 -11.476 -1.816 1.00 98.12 331 LEU A C 1
ATOM 2586 O O . LEU A 1 331 ? -3.066 -11.382 -3.042 1.00 98.12 331 LEU A O 1
ATOM 2590 N N . HIS A 1 332 ? -1.967 -11.227 -1.083 1.00 98.06 332 HIS A N 1
ATOM 2591 C CA . HIS A 1 332 ? -0.698 -10.758 -1.627 1.00 98.06 332 HIS A CA 1
ATOM 2592 C C . HIS A 1 332 ? -0.092 -11.773 -2.614 1.00 98.06 332 HIS A C 1
ATOM 2594 O O . HIS A 1 332 ? 0.200 -11.432 -3.761 1.00 98.06 332 HIS A O 1
ATOM 2600 N N . ALA A 1 333 ? 0.021 -13.048 -2.235 1.00 97.88 333 ALA A N 1
ATOM 2601 C CA . ALA A 1 333 ? 0.558 -14.091 -3.110 1.00 97.88 333 ALA A CA 1
ATOM 2602 C C . ALA A 1 333 ? -0.271 -14.269 -4.388 1.00 97.88 333 ALA A C 1
ATOM 2604 O O . ALA A 1 333 ? 0.272 -14.409 -5.489 1.00 97.88 333 ALA A O 1
ATOM 2605 N N . THR A 1 334 ? -1.597 -14.230 -4.244 1.00 98.06 334 THR A N 1
ATOM 2606 C CA . THR A 1 334 ? -2.520 -14.350 -5.374 1.00 98.06 334 THR A CA 1
ATOM 2607 C C . THR A 1 334 ? -2.391 -13.143 -6.297 1.00 98.06 334 THR A C 1
ATOM 2609 O O . THR A 1 334 ? -2.273 -13.325 -7.505 1.00 98.06 334 THR A O 1
ATOM 2612 N N . TYR A 1 335 ? -2.315 -11.925 -5.756 1.00 97.88 335 TYR A N 1
ATOM 2613 C CA . TYR A 1 335 ? -2.068 -10.733 -6.562 1.00 97.88 335 TYR A CA 1
ATOM 2614 C C . TYR A 1 335 ? -0.752 -10.846 -7.335 1.00 97.88 335 TYR A C 1
ATOM 2616 O O . TYR A 1 335 ? -0.755 -10.678 -8.550 1.00 97.88 335 TYR A O 1
ATOM 2624 N N . ASN A 1 336 ? 0.351 -11.210 -6.675 1.00 95.75 336 ASN A N 1
ATOM 2625 C CA . ASN A 1 336 ? 1.656 -11.316 -7.332 1.00 95.75 336 ASN A CA 1
ATOM 2626 C C . ASN A 1 336 ? 1.638 -12.329 -8.486 1.00 95.75 336 ASN A C 1
ATOM 2628 O O . ASN A 1 336 ? 2.106 -12.019 -9.582 1.00 95.75 336 ASN A O 1
ATOM 2632 N N . THR A 1 337 ? 0.997 -13.482 -8.270 1.00 96.75 337 THR A N 1
ATOM 2633 C CA . THR A 1 337 ? 0.848 -14.552 -9.272 1.00 96.75 337 THR A CA 1
ATOM 2634 C C . THR A 1 337 ? 0.108 -14.092 -10.532 1.00 96.75 337 THR A C 1
ATOM 2636 O O . THR A 1 337 ? 0.388 -14.588 -11.625 1.00 96.75 337 THR A O 1
ATOM 2639 N N . PHE A 1 338 ? -0.837 -13.160 -10.382 1.00 96.12 338 PHE A N 1
ATOM 2640 C CA . PHE A 1 338 ? -1.748 -12.705 -11.435 1.00 96.12 338 PHE A CA 1
ATOM 2641 C C . PHE A 1 338 ? -1.596 -11.216 -11.779 1.00 96.12 338 PHE A C 1
ATOM 2643 O O . PHE A 1 338 ? -2.466 -10.655 -12.448 1.00 96.12 338 PHE A O 1
ATOM 2650 N N . SER A 1 339 ? -0.507 -10.580 -11.348 1.00 91.69 339 SER A N 1
ATOM 2651 C CA . SER A 1 339 ? -0.313 -9.120 -11.370 1.00 91.69 339 SER A CA 1
ATOM 2652 C C . SER A 1 339 ? -0.386 -8.492 -12.767 1.00 91.69 339 SER A C 1
ATOM 2654 O O . SER A 1 339 ? -0.747 -7.327 -12.896 1.00 91.69 339 SER A O 1
ATOM 2656 N N . SER A 1 340 ? -0.116 -9.267 -13.819 1.00 88.31 340 SER A N 1
ATOM 2657 C CA . SER A 1 340 ? -0.198 -8.854 -15.226 1.00 88.31 340 SER A CA 1
ATOM 2658 C C . SER A 1 340 ? -1.528 -9.205 -15.912 1.00 88.31 340 SER A C 1
ATOM 2660 O O . SER A 1 340 ? -1.611 -9.208 -17.139 1.00 88.31 340 SER A O 1
ATOM 2662 N N . SER A 1 341 ? -2.575 -9.534 -15.151 1.00 93.25 341 SER A N 1
ATOM 2663 C CA . SER A 1 341 ? -3.855 -10.009 -15.692 1.00 93.25 341 SER A CA 1
ATOM 2664 C C . SER A 1 341 ? -5.065 -9.345 -15.032 1.00 93.25 341 SER A C 1
ATOM 2666 O O . SER A 1 341 ? -4.980 -8.800 -13.931 1.00 93.25 341 SER A O 1
ATOM 2668 N N . ALA A 1 342 ? -6.235 -9.473 -15.666 1.00 94.06 342 ALA A N 1
ATOM 2669 C CA . ALA A 1 342 ? -7.510 -9.036 -15.090 1.00 94.06 342 ALA A CA 1
ATOM 2670 C C . ALA A 1 342 ? -7.813 -9.705 -13.734 1.00 94.06 342 ALA A C 1
ATOM 2672 O O . ALA A 1 342 ? -8.458 -9.104 -12.876 1.00 94.06 342 ALA A O 1
ATOM 2673 N N . VAL A 1 343 ? -7.300 -10.921 -13.503 1.00 94.88 343 VAL A N 1
ATOM 2674 C CA . VAL A 1 343 ? -7.419 -11.609 -12.209 1.00 94.88 343 VAL A CA 1
ATOM 2675 C C . VAL A 1 343 ? -6.679 -10.836 -11.114 1.00 94.88 343 VAL A C 1
ATOM 2677 O O . VAL A 1 343 ? -7.210 -10.695 -10.018 1.00 94.88 343 VAL A O 1
ATOM 2680 N N . GLY A 1 344 ? -5.506 -10.264 -11.405 1.00 94.25 344 GLY A N 1
ATOM 2681 C CA . GLY A 1 344 ? -4.780 -9.408 -10.462 1.00 94.25 344 GLY A CA 1
ATOM 2682 C C . GLY A 1 344 ? -5.588 -8.169 -10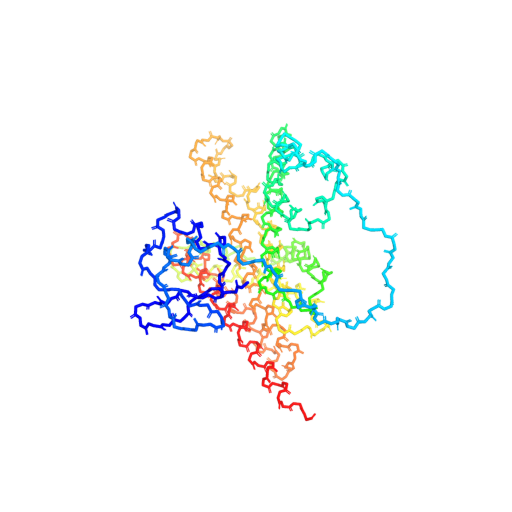.068 1.00 94.25 344 GLY A C 1
ATOM 2683 O O . GLY A 1 344 ? -5.705 -7.856 -8.883 1.00 94.25 344 GLY A O 1
ATOM 2684 N N . VAL A 1 345 ? -6.237 -7.520 -11.041 1.00 93.75 345 VAL A N 1
ATOM 2685 C CA . VAL A 1 345 ? -7.144 -6.383 -10.789 1.00 93.75 345 VAL A CA 1
ATOM 2686 C C . VAL A 1 345 ? -8.334 -6.808 -9.927 1.00 93.75 345 VAL A C 1
ATOM 2688 O O . VAL A 1 345 ? -8.683 -6.124 -8.968 1.00 93.75 345 VAL A O 1
ATOM 2691 N N . MET A 1 346 ? -8.931 -7.967 -10.210 1.00 95.88 346 MET A N 1
ATOM 2692 C CA . MET A 1 346 ? -10.016 -8.513 -9.396 1.00 95.88 346 MET A CA 1
ATOM 2693 C C . MET A 1 346 ? -9.568 -8.768 -7.948 1.00 95.88 346 MET A C 1
ATOM 2695 O O . MET A 1 346 ? -10.290 -8.412 -7.022 1.00 95.88 346 MET A O 1
ATOM 2699 N N . VAL A 1 347 ? -8.371 -9.321 -7.727 1.00 96.69 347 VAL A N 1
ATOM 2700 C CA . VAL A 1 347 ? -7.813 -9.533 -6.376 1.00 96.69 347 VAL A CA 1
ATOM 2701 C C . VAL A 1 347 ? -7.594 -8.204 -5.646 1.00 96.69 347 VAL A C 1
ATOM 2703 O O . VAL A 1 347 ? -7.909 -8.097 -4.457 1.00 96.69 347 VAL A O 1
ATOM 2706 N N . ALA A 1 348 ? -7.110 -7.175 -6.346 1.00 94.62 348 ALA A N 1
ATOM 2707 C CA . ALA A 1 348 ? -6.980 -5.826 -5.798 1.00 94.62 348 ALA A CA 1
ATOM 2708 C C . ALA A 1 348 ? -8.343 -5.260 -5.359 1.00 94.62 348 ALA A C 1
ATOM 2710 O O . ALA A 1 348 ? -8.487 -4.802 -4.226 1.00 94.62 348 ALA A O 1
ATOM 2711 N N . LEU A 1 349 ? -9.372 -5.370 -6.205 1.00 94.75 349 LEU A N 1
ATOM 2712 C CA . LEU A 1 349 ? -10.734 -4.931 -5.878 1.00 94.75 349 LEU A CA 1
ATOM 2713 C C . LEU A 1 349 ? -11.323 -5.707 -4.693 1.00 94.75 349 LEU A C 1
ATOM 2715 O O . LEU A 1 349 ? -11.868 -5.103 -3.770 1.00 94.75 349 LEU A O 1
ATOM 2719 N N . LEU A 1 350 ? -11.169 -7.033 -4.673 1.00 94.50 350 LEU A N 1
ATOM 2720 C CA . LEU A 1 350 ? -11.615 -7.876 -3.562 1.00 94.50 350 LEU A CA 1
ATOM 2721 C C . LEU A 1 350 ? -10.920 -7.508 -2.249 1.00 94.50 350 LEU A C 1
ATOM 2723 O O . LEU A 1 350 ? -11.559 -7.531 -1.200 1.00 94.50 350 LEU A O 1
ATOM 2727 N N . THR A 1 351 ? -9.645 -7.119 -2.298 1.00 95.19 351 THR A N 1
ATOM 2728 C CA . THR A 1 351 ? -8.909 -6.636 -1.123 1.00 95.19 351 THR A CA 1
ATOM 2729 C C . THR A 1 351 ? -9.553 -5.364 -0.556 1.00 95.19 351 THR A C 1
ATOM 2731 O O . THR A 1 351 ? -9.781 -5.272 0.651 1.00 95.19 351 THR A O 1
ATOM 2734 N N . VAL A 1 352 ? -9.903 -4.405 -1.419 1.00 92.88 352 VAL A N 1
ATOM 2735 C CA . VAL A 1 352 ? -10.579 -3.161 -1.009 1.00 92.88 352 VAL A CA 1
ATOM 2736 C C . VAL A 1 352 ? -11.958 -3.452 -0.417 1.00 92.88 352 VAL A C 1
ATOM 2738 O O . VAL A 1 352 ? -12.303 -2.933 0.648 1.00 92.88 352 VAL A O 1
ATOM 2741 N N . LEU A 1 353 ? -12.737 -4.321 -1.067 1.00 90.38 353 LEU A N 1
ATOM 2742 C CA . LEU A 1 353 ? -14.050 -4.734 -0.572 1.00 90.38 353 LEU A CA 1
ATOM 2743 C C . LEU A 1 353 ? -13.945 -5.438 0.786 1.00 90.38 353 LEU A C 1
ATOM 2745 O O . LEU A 1 353 ? -14.721 -5.128 1.688 1.00 90.38 353 LEU A O 1
ATOM 2749 N N . ALA A 1 354 ? -12.967 -6.330 0.963 1.00 89.19 354 ALA A N 1
ATOM 2750 C CA . ALA A 1 354 ? -12.734 -7.020 2.227 1.00 89.19 354 ALA A CA 1
ATOM 2751 C C . ALA A 1 354 ? -12.435 -6.035 3.365 1.00 89.19 354 ALA A C 1
ATOM 2753 O O . ALA A 1 354 ? -13.048 -6.131 4.428 1.00 89.19 354 ALA A O 1
ATOM 2754 N N . LEU A 1 355 ? -11.559 -5.048 3.138 1.00 88.50 355 LEU A N 1
ATOM 2755 C CA . LEU A 1 355 ? -11.268 -4.013 4.133 1.00 88.50 355 LEU A CA 1
ATOM 2756 C C . LEU A 1 355 ? -12.536 -3.228 4.519 1.00 88.50 355 LEU A C 1
ATOM 2758 O O . LEU A 1 355 ? -12.793 -3.018 5.705 1.00 88.50 355 LEU A O 1
ATOM 2762 N N . ASN A 1 356 ? -13.360 -2.849 3.537 1.00 85.12 356 ASN A N 1
ATOM 2763 C CA . ASN A 1 356 ? -14.618 -2.143 3.788 1.00 85.12 356 ASN A CA 1
ATOM 2764 C C . ASN A 1 356 ? -15.620 -2.996 4.592 1.00 85.12 356 ASN A C 1
ATOM 2766 O O . ASN A 1 356 ? -16.252 -2.511 5.530 1.00 85.12 356 ASN A O 1
ATOM 2770 N N . VAL A 1 357 ? -15.727 -4.292 4.283 1.00 85.00 357 VAL A N 1
ATOM 2771 C CA . VAL A 1 357 ? -16.571 -5.226 5.046 1.00 85.00 357 VAL A CA 1
ATOM 2772 C C . VAL A 1 357 ? -16.093 -5.340 6.495 1.00 85.00 357 VAL A C 1
ATOM 2774 O O . VAL A 1 357 ? -16.915 -5.288 7.411 1.00 85.00 357 VAL A O 1
ATOM 2777 N N . TYR A 1 358 ? -14.784 -5.451 6.734 1.00 84.75 358 TYR A N 1
ATOM 2778 C CA . TYR A 1 358 ? -14.243 -5.517 8.095 1.00 84.75 358 TYR A CA 1
ATOM 2779 C C . TYR A 1 358 ? -14.488 -4.230 8.883 1.00 84.75 358 TYR A C 1
ATOM 2781 O O . TYR A 1 358 ? -14.859 -4.290 10.057 1.00 84.75 358 TYR A O 1
ATOM 2789 N N . LEU A 1 359 ? -14.375 -3.073 8.234 1.00 80.44 359 LEU A N 1
ATOM 2790 C CA . LEU A 1 359 ? -14.740 -1.785 8.817 1.00 80.44 359 LEU A CA 1
ATOM 2791 C C . LEU A 1 359 ? -16.202 -1.723 9.244 1.00 80.44 359 LEU A C 1
ATOM 2793 O O . LEU A 1 359 ? -16.487 -1.359 10.388 1.00 80.44 359 LEU A O 1
ATOM 2797 N N . ALA A 1 360 ? -17.116 -2.110 8.352 1.00 80.12 360 ALA A N 1
ATOM 2798 C CA . ALA A 1 360 ? -18.544 -2.152 8.649 1.00 80.12 360 ALA A CA 1
ATOM 2799 C C . ALA A 1 360 ? -18.830 -3.091 9.833 1.00 80.12 360 ALA A C 1
ATOM 2801 O O . ALA A 1 360 ? -19.446 -2.687 10.817 1.00 80.12 360 ALA A O 1
ATOM 2802 N N . LYS A 1 361 ? -18.271 -4.308 9.805 1.00 79.75 361 LYS A N 1
ATOM 2803 C CA . LYS A 1 361 ? -18.440 -5.295 10.881 1.00 79.75 361 LYS A CA 1
ATOM 2804 C C . LYS A 1 361 ? -17.838 -4.859 12.213 1.00 79.75 361 LYS A C 1
ATOM 2806 O O . LYS A 1 361 ? -18.393 -5.187 13.257 1.00 79.75 361 LYS A O 1
ATOM 2811 N N . GLY A 1 362 ? -16.721 -4.132 12.198 1.00 74.19 362 GLY A N 1
ATOM 2812 C CA . GLY A 1 362 ? -16.115 -3.586 13.412 1.00 74.19 362 GLY A CA 1
ATOM 2813 C C . GLY A 1 362 ? -17.056 -2.624 14.140 1.00 74.19 362 GLY A C 1
ATOM 2814 O O . GLY A 1 362 ? -17.192 -2.711 15.357 1.00 74.19 362 GLY A O 1
ATOM 2815 N N . ARG A 1 363 ? -17.749 -1.754 13.393 1.00 75.31 363 ARG A N 1
ATOM 2816 C CA . ARG A 1 363 ? -18.735 -0.813 13.951 1.00 75.31 363 ARG A CA 1
ATOM 2817 C C . ARG A 1 363 ? -19.933 -1.543 14.554 1.00 75.31 363 ARG A C 1
ATOM 2819 O O . ARG A 1 363 ? -20.252 -1.295 15.711 1.00 75.31 363 ARG A O 1
ATOM 2826 N N . ASP A 1 364 ? -20.513 -2.495 13.820 1.00 78.00 364 ASP A N 1
ATOM 2827 C CA . ASP A 1 364 ? -21.641 -3.302 14.308 1.00 78.00 364 ASP A CA 1
ATOM 2828 C C . ASP A 1 364 ? -21.295 -4.010 15.627 1.00 78.00 364 ASP A C 1
ATOM 2830 O O . ASP A 1 364 ? -22.085 -4.035 16.573 1.00 78.00 364 ASP A O 1
ATOM 2834 N N . PHE A 1 365 ? -20.085 -4.573 15.706 1.00 76.31 365 PHE A N 1
ATOM 2835 C CA . PHE A 1 365 ? -19.627 -5.292 16.889 1.00 76.31 365 PHE A CA 1
ATOM 2836 C C . PHE A 1 365 ? -19.487 -4.366 18.105 1.00 76.31 365 PHE A C 1
ATOM 2838 O O . PHE A 1 365 ? -19.888 -4.732 19.210 1.00 76.31 365 PHE A O 1
ATOM 2845 N N . GLU A 1 366 ? -18.958 -3.154 17.917 1.00 71.31 366 GLU A N 1
ATOM 2846 C CA . GLU A 1 366 ? -18.877 -2.154 18.985 1.00 71.31 366 GLU A CA 1
ATOM 2847 C C . GLU A 1 366 ? -20.253 -1.706 19.470 1.00 71.31 366 GLU A C 1
ATOM 2849 O O . GLU A 1 366 ? -20.458 -1.608 20.680 1.00 71.31 366 GLU A O 1
ATOM 2854 N N . THR A 1 367 ? -21.213 -1.507 18.563 1.00 72.50 367 THR A N 1
ATOM 2855 C CA . THR A 1 367 ? -22.593 -1.163 18.929 1.00 72.50 367 THR A CA 1
ATOM 2856 C C . THR A 1 367 ? -23.227 -2.254 19.794 1.00 72.50 367 THR A C 1
ATOM 2858 O O . THR A 1 367 ? -23.822 -1.956 20.830 1.00 72.50 367 THR A O 1
ATOM 2861 N N . VAL A 1 368 ? -23.044 -3.529 19.430 1.00 74.12 368 VAL A N 1
ATOM 2862 C CA . VAL A 1 368 ? -23.558 -4.666 20.214 1.00 74.12 368 VAL A CA 1
ATOM 2863 C C . VAL A 1 368 ? -22.893 -4.756 21.590 1.00 74.12 368 VAL A C 1
ATOM 2865 O O . VAL A 1 368 ? -23.567 -5.050 22.576 1.00 74.12 368 VAL A O 1
ATOM 2868 N N . LEU A 1 369 ? -21.585 -4.509 21.687 1.00 66.31 369 LEU A N 1
ATOM 2869 C CA . LEU A 1 369 ? -20.884 -4.510 22.974 1.00 66.31 369 LEU A CA 1
ATOM 2870 C C . LEU A 1 369 ? -21.299 -3.340 23.866 1.00 66.31 369 LEU A C 1
ATOM 2872 O O . LEU A 1 369 ? -21.446 -3.531 25.071 1.00 66.31 369 LEU A O 1
ATOM 2876 N N . ALA A 1 370 ? -21.484 -2.148 23.29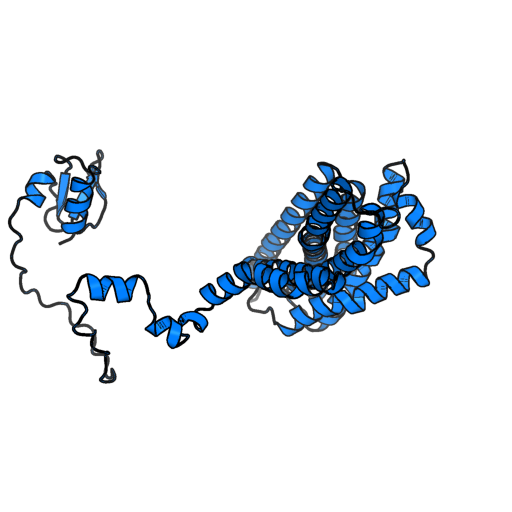5 1.00 70.44 370 ALA A N 1
ATOM 2877 C CA . ALA A 1 370 ? -21.944 -0.972 24.026 1.00 70.44 370 ALA A CA 1
ATOM 2878 C C . ALA A 1 370 ? -23.348 -1.195 24.606 1.00 70.44 370 ALA A C 1
ATOM 2880 O O . ALA A 1 370 ? -23.578 -0.872 25.765 1.00 70.44 370 ALA A O 1
ATOM 2881 N N . ALA A 1 371 ? -24.238 -1.847 23.851 1.00 68.56 371 ALA A N 1
ATOM 2882 C CA . ALA A 1 371 ? -25.582 -2.212 24.305 1.00 68.56 371 ALA A CA 1
ATOM 2883 C C . ALA A 1 371 ? -25.611 -3.289 25.412 1.00 68.56 371 ALA A C 1
ATOM 2885 O O . ALA A 1 371 ? -26.651 -3.507 26.026 1.00 68.56 371 ALA A O 1
ATOM 2886 N N . ARG A 1 372 ? -24.496 -3.991 25.656 1.00 64.94 372 ARG A N 1
ATOM 2887 C CA . ARG A 1 372 ? -24.374 -5.052 26.674 1.00 64.94 372 ARG A CA 1
ATOM 2888 C C . ARG A 1 372 ? -23.613 -4.622 27.930 1.00 64.94 372 ARG A C 1
ATOM 2890 O O . ARG A 1 372 ? -23.430 -5.452 28.820 1.00 64.94 372 ARG A O 1
ATOM 2897 N N . ARG A 1 373 ? -23.131 -3.377 28.005 1.00 49.34 373 ARG A N 1
ATOM 2898 C CA . ARG A 1 373 ? -22.537 -2.845 29.237 1.00 49.34 373 ARG A CA 1
ATOM 2899 C C . ARG A 1 373 ? -23.682 -2.402 30.165 1.00 49.34 373 ARG A C 1
ATOM 2901 O O . ARG A 1 373 ? -24.475 -1.580 29.714 1.00 49.34 373 ARG A O 1
ATOM 2908 N N . PRO A 1 374 ? -23.813 -3.001 31.364 1.00 43.47 374 PRO A N 1
ATOM 2909 C CA . PRO A 1 374 ? -24.885 -2.694 32.310 1.00 43.47 374 PRO A CA 1
ATOM 2910 C C . PRO A 1 374 ? -24.807 -1.269 32.855 1.00 43.47 374 PRO A C 1
ATOM 2912 O O . PRO A 1 374 ? -23.681 -0.714 32.898 1.00 43.47 374 PRO A O 1
#